Protein AF-A0A371FCQ7-F1 (afdb_monomer_lite)

Foldseek 3Di:
DDDDAFFFPVRCCVVQPPHDDDPVRVVVVLVVVVVVVVVVLDALLVCQVVLLLCCVVPNPVSVVCCVPRNVPPDLQPLVSLVVLLCLQCVDCDDPRGDRHGRDLSSLLVSLVSLLVYLNSLADPPSLLVSLCCQCPNPPHDLSSLLSSLSSLLSSLVRYDLVSCVVRVLVVLVSLVVSVVPDDLDDPDPSSLSSLLSSLSSLLSCCQSPLVSLPVPPVVQVVLVVCCVRDDPVSNVSSVSSNVSNVVSD

InterPro domains:
  IPR024372 Proteasome component Ecm29, N-terminal [PF13001] (4-249)

Sequence (249 aa):
GGFPPGLSVGQVNRVTGKQQLQNNEILLRKLGILNVIQAMELAPELVYPLYIAASVDWYDRGEELLKKKANGANLDDLNLINRLFLLFNVEQIDSESRVSPGSPALKAKLMSIFCRSIAAANNFPSTLQCISGCIYGSGTTSRLKQLGMEFTVWVFKHAKIDQLKLMGPVILSGIMKSLDNYPSSEADASAREVKTYAFQAIGLLAQRMPHLFREKIDMSPRLFHALKDESQPLRFVVQEATISLAEAY

Radius of gyration: 20.91 Å; chains: 1; bounding box: 55×38×57 Å

Secondary structure (DSSP, 8-state):
-PPPTT--HHHHHHHHTTS---HHHHHHHHHHHHHHHHHTT--HHHHHHHHHHHHHHSHHHHHHHHHHHSTT--TT-HHHHHHHHHHH------TTT-PPPPPHHHHHHHHHHHTT-HHHHT-TTHHHHHHHHHHH-TT--HHHHHHHHHHHHHHHHHS-HHHHHHHHHHHHHHHHHHHHTS-TT---HHHHHHHHHHHHHHHHHHHH-GGGTTT-TTHHHHHHHHHHHS-HHHHHHHHHHHHHHHHH-

Structure (mmCIF, N/CA/C/O backbone):
data_AF-A0A371FCQ7-F1
#
_entry.id   AF-A0A371FCQ7-F1
#
loop_
_atom_site.group_PDB
_atom_site.id
_atom_site.type_symbol
_atom_site.label_atom_id
_atom_site.label_alt_id
_atom_site.label_comp_id
_atom_site.label_asym_id
_atom_site.label_entity_id
_atom_site.label_seq_id
_atom_site.pdbx_PDB_ins_code
_atom_site.Cartn_x
_atom_site.Cartn_y
_atom_site.Cartn_z
_atom_site.occupancy
_atom_site.B_iso_or_equiv
_atom_site.auth_seq_id
_atom_site.auth_comp_id
_atom_site.auth_asym_id
_atom_site.auth_atom_id
_atom_site.pdbx_PDB_model_num
ATOM 1 N N . GLY A 1 1 ? -23.751 22.738 7.482 1.00 32.97 1 GLY A N 1
ATOM 2 C CA . GLY A 1 1 ? -22.998 21.913 8.443 1.00 32.97 1 GLY A CA 1
ATOM 3 C C . GLY A 1 1 ? -22.950 20.511 7.897 1.00 32.97 1 GLY A C 1
ATOM 4 O O . GLY A 1 1 ? -24.009 19.942 7.681 1.00 32.97 1 GLY A O 1
ATOM 5 N N . GLY A 1 2 ? -21.763 20.026 7.537 1.00 46.19 2 GLY A N 1
ATOM 6 C CA . GLY A 1 2 ? -21.599 18.715 6.907 1.00 46.19 2 GLY A CA 1
ATOM 7 C C . GLY A 1 2 ? -21.719 17.578 7.920 1.00 46.19 2 GLY A C 1
ATOM 8 O O . GLY A 1 2 ? -21.334 17.733 9.076 1.00 46.19 2 GLY A O 1
ATOM 9 N N . PHE A 1 3 ? -22.265 16.449 7.476 1.00 55.47 3 PHE A N 1
ATOM 10 C CA . PHE A 1 3 ? -22.340 15.218 8.259 1.00 55.47 3 PHE A CA 1
ATOM 11 C C . PHE A 1 3 ? -20.929 14.675 8.546 1.00 55.47 3 PHE A C 1
ATOM 13 O O . PHE A 1 3 ? -20.046 14.817 7.693 1.00 55.47 3 PHE A O 1
ATOM 20 N N . PRO A 1 4 ? -20.692 14.065 9.721 1.00 58.06 4 PRO A N 1
ATOM 21 C CA . PRO A 1 4 ? -19.386 13.511 10.055 1.00 58.06 4 PRO A CA 1
ATOM 22 C C . PRO A 1 4 ? -18.950 12.440 9.034 1.00 58.06 4 PRO A C 1
ATOM 24 O O . PRO A 1 4 ? -19.793 11.661 8.575 1.00 58.06 4 PRO A O 1
ATOM 27 N N . PRO A 1 5 ? -17.653 12.392 8.666 1.00 58.38 5 PRO A N 1
ATOM 28 C CA . PRO A 1 5 ? -17.097 11.344 7.813 1.00 58.38 5 PRO A CA 1
ATOM 29 C C . PRO A 1 5 ? -17.398 9.956 8.399 1.00 5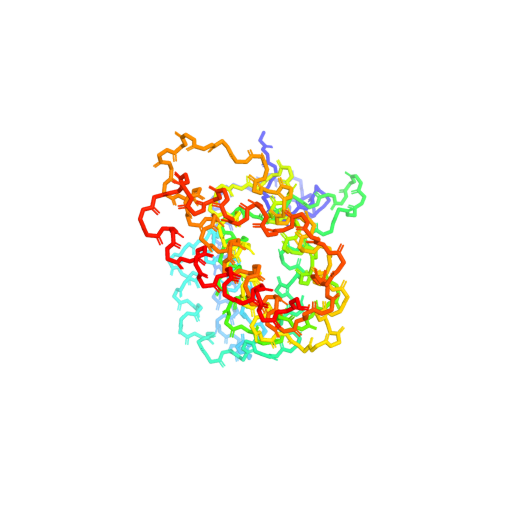8.38 5 PRO A C 1
ATOM 31 O O . PRO A 1 5 ? -17.248 9.761 9.603 1.00 58.38 5 PRO A O 1
ATOM 34 N N . GLY A 1 6 ? -17.813 8.990 7.577 1.00 57.88 6 GLY A N 1
ATOM 35 C CA . GLY A 1 6 ? -18.062 7.618 8.033 1.00 57.88 6 GLY A CA 1
ATOM 36 C C . GLY A 1 6 ? -19.468 7.331 8.577 1.00 57.88 6 GLY A C 1
ATOM 37 O O . GLY A 1 6 ? -19.704 6.212 9.029 1.00 57.88 6 GLY A O 1
ATOM 38 N N . LEU A 1 7 ? -20.426 8.266 8.475 1.00 59.34 7 LEU A N 1
ATOM 39 C CA . LEU A 1 7 ? -21.849 8.001 8.748 1.00 59.34 7 LEU A CA 1
ATOM 40 C C . LEU A 1 7 ? -22.757 8.463 7.598 1.00 59.34 7 LEU A C 1
ATOM 42 O O . LEU A 1 7 ? -22.524 9.501 6.982 1.00 59.34 7 LEU A O 1
ATOM 46 N N . SER A 1 8 ? -23.815 7.696 7.329 1.00 60.84 8 SER A N 1
ATOM 47 C CA . SER A 1 8 ? -24.905 8.089 6.425 1.00 60.84 8 SER A CA 1
ATOM 48 C C . SER A 1 8 ? -25.908 9.013 7.116 1.00 60.84 8 SER A C 1
ATOM 50 O O . SER A 1 8 ? -26.003 9.045 8.346 1.00 60.84 8 SER A O 1
ATOM 52 N N . VAL A 1 9 ? -26.717 9.726 6.330 1.00 62.03 9 VAL A N 1
ATOM 53 C CA . VAL A 1 9 ? -27.764 10.627 6.845 1.00 62.03 9 VAL A CA 1
ATOM 54 C C . VAL A 1 9 ? -28.754 9.871 7.740 1.00 62.03 9 VAL A C 1
ATOM 56 O O . VAL A 1 9 ? -29.086 10.340 8.830 1.00 62.03 9 VAL A O 1
ATOM 59 N N . GLY A 1 10 ? -29.154 8.658 7.344 1.00 62.09 10 GLY A N 1
ATOM 60 C CA . GLY A 1 10 ? -30.017 7.795 8.156 1.00 62.09 10 GLY A CA 1
ATOM 61 C C . GLY A 1 10 ? -29.381 7.368 9.485 1.00 62.09 10 GLY A C 1
ATOM 62 O O . GLY A 1 10 ? -30.053 7.352 10.518 1.00 62.09 10 GLY A O 1
ATOM 63 N N . GLN A 1 11 ? -28.076 7.078 9.499 1.00 65.31 11 GLN A N 1
ATOM 64 C CA . GLN A 1 11 ? -27.357 6.719 10.727 1.00 65.31 11 GLN A CA 1
ATOM 65 C C . GLN A 1 11 ? -27.202 7.908 11.673 1.00 65.31 11 GLN A C 1
ATOM 67 O O . GLN A 1 11 ? -27.401 7.748 12.877 1.00 65.31 11 GLN A O 1
ATOM 72 N N . VAL A 1 12 ? -26.897 9.096 11.146 1.00 67.25 12 VAL A N 1
ATOM 73 C CA . VAL A 1 12 ? -26.830 10.314 11.961 1.00 67.25 12 VAL A CA 1
ATOM 74 C C . VAL A 1 12 ? -28.192 10.582 12.592 1.00 67.25 12 VAL A C 1
ATOM 76 O O . VAL A 1 12 ? -28.263 10.695 13.812 1.00 67.25 12 VAL A O 1
ATOM 79 N N . ASN A 1 13 ? -29.273 10.545 11.806 1.00 68.00 13 ASN A N 1
ATOM 80 C CA . ASN A 1 13 ? -30.635 10.759 12.305 1.00 68.00 13 ASN A CA 1
ATOM 81 C C . ASN A 1 13 ? -31.047 9.735 13.375 1.00 68.00 13 ASN A C 1
ATOM 83 O O . ASN A 1 13 ? -31.726 10.086 14.340 1.00 68.00 13 ASN A O 1
ATOM 87 N N . ARG A 1 14 ? -30.600 8.479 13.251 1.00 67.12 14 ARG A N 1
ATOM 88 C CA . ARG A 1 14 ? -30.841 7.434 14.257 1.00 67.12 14 ARG A CA 1
ATOM 89 C C . ARG A 1 14 ? -30.089 7.686 15.570 1.00 67.12 14 ARG A C 1
ATOM 91 O O . ARG A 1 14 ? -30.589 7.309 16.625 1.00 67.12 14 ARG A O 1
ATOM 98 N N . VAL A 1 15 ? -28.909 8.305 15.517 1.00 69.31 15 VAL A N 1
ATOM 99 C CA . VAL A 1 15 ? -28.066 8.578 16.696 1.00 69.31 15 VAL A CA 1
ATOM 100 C C . VAL A 1 15 ? -28.414 9.913 17.365 1.00 69.31 15 VAL A C 1
ATOM 102 O O . VAL A 1 15 ? -28.390 9.996 18.593 1.00 69.31 15 VAL A O 1
ATOM 105 N N . THR A 1 16 ? -28.749 10.952 16.597 1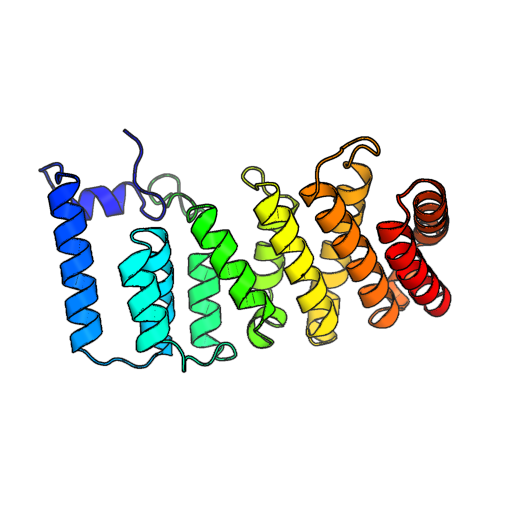.00 66.50 16 THR A N 1
ATOM 106 C CA . THR A 1 16 ? -29.129 12.270 17.137 1.00 66.50 16 THR A CA 1
ATOM 107 C C . THR A 1 16 ? -30.602 12.336 17.546 1.00 66.50 16 THR A C 1
ATOM 109 O O . THR A 1 16 ? -30.962 13.096 18.441 1.00 66.50 16 THR A O 1
ATOM 112 N N . GLY A 1 17 ? -31.483 11.533 16.941 1.00 69.81 17 GLY A N 1
ATOM 113 C CA . GLY A 1 17 ? -32.920 11.636 17.195 1.00 69.81 17 GLY A CA 1
ATOM 114 C C . GLY A 1 17 ? -33.448 13.035 16.842 1.00 69.81 17 GLY A C 1
ATOM 115 O O . GLY A 1 17 ? -33.073 13.599 15.817 1.00 69.81 17 GLY A O 1
ATOM 116 N N . LYS A 1 18 ? -34.315 13.609 17.691 1.00 64.75 18 LYS A N 1
ATOM 117 C CA . LYS A 1 18 ? -34.908 14.951 17.489 1.00 64.75 18 LYS A CA 1
ATOM 118 C C . LYS A 1 18 ? -34.039 16.115 17.997 1.00 64.75 18 LYS A C 1
ATOM 120 O O . LYS A 1 18 ? -34.349 17.261 17.687 1.00 64.75 18 LYS A O 1
ATOM 125 N N . GLN A 1 19 ? -32.994 15.850 18.784 1.00 64.81 19 GLN A N 1
ATOM 126 C CA . GLN A 1 19 ? -32.114 16.877 19.354 1.00 64.81 19 GLN A CA 1
ATOM 127 C C . GLN A 1 19 ? -30.738 16.824 18.690 1.00 64.81 19 GLN A C 1
ATOM 129 O O . GLN A 1 19 ? -30.092 15.782 18.645 1.00 64.81 19 GLN A O 1
ATOM 134 N N . GLN A 1 20 ? -30.260 17.964 18.194 1.00 65.62 20 GLN A N 1
ATOM 135 C CA . GLN A 1 20 ? -28.879 18.060 17.731 1.00 65.62 20 GLN A CA 1
ATOM 136 C C . GLN A 1 20 ? -27.943 17.946 18.937 1.00 65.62 20 GLN A C 1
ATOM 138 O O . GLN A 1 20 ? -27.972 18.787 19.833 1.00 65.62 20 GLN A O 1
ATOM 143 N N . LEU A 1 21 ? -27.134 16.887 18.966 1.00 66.50 21 LEU A N 1
ATOM 144 C CA . LEU A 1 21 ? -26.127 16.686 20.005 1.00 66.50 21 LEU A CA 1
ATOM 145 C C . LEU A 1 21 ? -25.037 17.751 19.871 1.00 66.50 21 LEU A C 1
ATOM 147 O O . LEU A 1 21 ? -24.520 17.980 18.774 1.00 66.50 21 LEU A O 1
ATOM 151 N N . GLN A 1 22 ? -24.666 18.382 20.984 1.00 73.12 22 GLN A N 1
ATOM 152 C CA . GLN A 1 22 ? -23.560 19.338 20.985 1.00 73.12 22 GLN A CA 1
ATOM 153 C C . GLN A 1 22 ? -22.220 18.604 20.818 1.00 73.12 22 GLN A C 1
ATOM 155 O O . GLN A 1 22 ? -22.041 17.490 21.313 1.00 73.12 22 GLN A O 1
ATOM 160 N N . ASN A 1 23 ? -21.241 19.244 20.167 1.00 71.75 23 ASN A N 1
ATOM 161 C CA . ASN A 1 23 ? -19.935 18.633 19.874 1.00 71.75 23 ASN A CA 1
ATOM 162 C C . ASN A 1 23 ? -19.238 18.056 21.125 1.00 71.75 23 ASN A C 1
ATOM 164 O O . ASN A 1 23 ? -18.659 16.971 21.060 1.00 71.75 23 ASN A O 1
ATOM 168 N N . ASN A 1 24 ? -19.345 18.733 22.273 1.00 75.31 24 ASN A N 1
ATOM 169 C CA . ASN A 1 24 ? -18.754 18.275 23.535 1.00 75.31 24 ASN A CA 1
ATOM 170 C C . ASN A 1 24 ? -19.430 17.009 24.084 1.00 75.31 24 ASN A C 1
ATOM 172 O O . ASN A 1 24 ? -18.754 16.116 24.589 1.00 75.31 24 ASN A O 1
ATOM 176 N N . GLU A 1 25 ? -20.751 16.889 23.948 1.00 77.94 25 GLU A N 1
ATOM 177 C CA . GLU A 1 25 ? -21.490 15.704 24.396 1.00 77.94 25 GLU A CA 1
ATOM 178 C C . GLU A 1 25 ? -21.146 14.479 23.547 1.00 77.94 25 GLU A C 1
ATOM 180 O O . GLU A 1 25 ? -20.975 13.379 24.075 1.00 77.94 25 GLU A O 1
ATOM 185 N N . ILE A 1 26 ? -20.997 14.665 22.231 1.00 77.50 26 ILE A N 1
ATOM 186 C CA . ILE A 1 26 ? -20.562 13.602 21.316 1.00 77.50 26 ILE A CA 1
ATOM 187 C C . ILE A 1 26 ? -19.166 13.114 21.708 1.00 77.50 26 ILE A C 1
ATOM 189 O O . ILE A 1 26 ? -18.927 11.906 21.759 1.00 77.50 26 ILE A O 1
ATOM 193 N N . LEU A 1 27 ? -18.255 14.039 22.018 1.00 76.31 27 LEU A N 1
ATOM 194 C CA . LEU A 1 27 ? -16.886 13.712 22.405 1.00 76.31 27 LEU A CA 1
ATOM 195 C C . LEU A 1 27 ? -16.844 12.912 23.715 1.00 76.31 27 LEU A C 1
ATOM 197 O O . LEU A 1 27 ? -16.208 11.858 23.765 1.00 76.31 27 LEU A O 1
ATOM 201 N N . LEU A 1 28 ? -17.586 13.345 24.739 1.00 81.31 28 LEU A N 1
ATOM 202 C CA . LEU A 1 28 ? -17.689 12.621 26.011 1.00 81.31 28 LEU A CA 1
ATOM 203 C C . LEU A 1 28 ? -18.292 11.221 25.834 1.00 81.31 28 LEU A C 1
ATOM 205 O O . LEU A 1 28 ? -17.806 10.260 26.431 1.00 81.31 28 LEU A O 1
ATOM 209 N N . ARG A 1 29 ? -19.306 11.072 24.971 1.00 83.25 29 ARG A N 1
ATOM 210 C CA . ARG A 1 29 ? -19.902 9.761 24.663 1.00 83.25 29 ARG A CA 1
ATOM 211 C C . ARG A 1 29 ? -18.923 8.836 23.940 1.00 83.25 29 ARG A C 1
ATOM 213 O O . ARG A 1 29 ? -18.813 7.672 24.320 1.00 83.25 29 ARG A O 1
ATOM 220 N N . LYS A 1 30 ? -18.182 9.336 22.943 1.00 82.75 30 LYS A N 1
ATOM 221 C CA . LYS A 1 30 ? -17.131 8.562 22.253 1.00 82.75 30 LYS A CA 1
ATOM 222 C C . LYS A 1 30 ?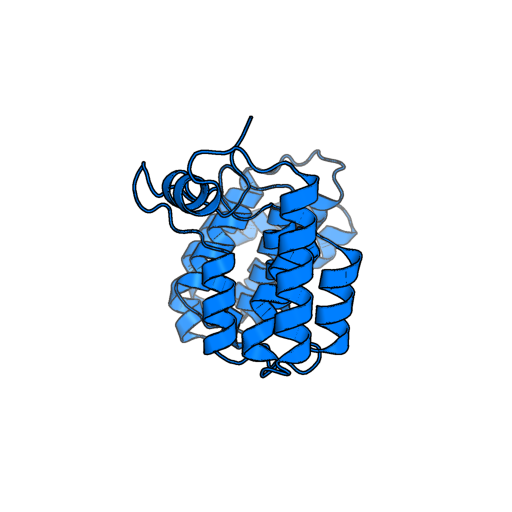 -16.052 8.091 23.236 1.00 82.75 30 LYS A C 1
ATOM 224 O O . LYS A 1 30 ? -15.658 6.927 23.192 1.00 82.75 30 LYS A O 1
ATOM 229 N N . LEU A 1 31 ? -15.631 8.958 24.159 1.00 83.69 31 LEU A N 1
ATOM 230 C CA . LEU A 1 31 ? -14.672 8.604 25.208 1.00 83.69 31 LEU A CA 1
ATOM 231 C C . LEU A 1 31 ? -15.228 7.534 26.159 1.00 83.69 31 LEU A C 1
ATOM 233 O O . LEU A 1 31 ? -14.528 6.577 26.485 1.00 83.69 31 LEU A O 1
ATOM 237 N N . GLY A 1 32 ? -16.495 7.667 26.562 1.00 85.19 32 GLY A N 1
ATOM 238 C CA . GLY A 1 32 ? -17.187 6.665 27.371 1.00 85.19 32 GLY A CA 1
ATOM 239 C C . GLY A 1 32 ? -17.193 5.290 26.702 1.00 85.19 32 GLY A C 1
ATOM 240 O O . GLY A 1 32 ? -16.840 4.304 27.344 1.00 85.19 32 GLY A O 1
ATOM 241 N N . ILE A 1 33 ? -17.493 5.229 25.399 1.00 87.38 33 ILE A N 1
ATOM 242 C CA . ILE A 1 33 ? -17.452 3.979 24.622 1.00 87.38 33 ILE A CA 1
ATOM 243 C C . ILE A 1 33 ? -16.041 3.376 24.625 1.00 87.38 33 ILE A C 1
ATOM 245 O O . ILE A 1 33 ? -15.893 2.180 24.873 1.00 87.38 33 ILE A O 1
ATOM 249 N N . LEU A 1 34 ? -14.997 4.185 24.409 1.00 87.31 34 LEU A N 1
ATOM 250 C CA . LEU A 1 34 ? -13.612 3.699 24.434 1.00 87.31 34 LEU A CA 1
ATOM 251 C C . LEU A 1 34 ? -13.210 3.135 25.798 1.00 87.31 34 LEU A C 1
ATOM 253 O O . LEU A 1 34 ? -12.556 2.095 25.850 1.00 87.31 34 LEU A O 1
ATOM 257 N N . ASN A 1 35 ? -13.624 3.782 26.888 1.00 87.88 35 ASN A N 1
ATOM 258 C CA . ASN A 1 35 ? -13.347 3.309 28.243 1.00 87.88 35 ASN A CA 1
ATOM 259 C C . ASN A 1 35 ? -14.085 1.998 28.553 1.00 87.88 35 ASN A C 1
ATOM 261 O O . ASN A 1 35 ? -13.504 1.111 29.174 1.00 87.88 35 ASN A O 1
ATOM 265 N N . VAL A 1 36 ? -15.328 1.841 28.082 1.00 90.38 36 VAL A N 1
ATOM 266 C CA . VAL A 1 36 ? -16.067 0.575 28.209 1.00 90.38 36 VAL A CA 1
ATOM 267 C C . VAL A 1 36 ? -15.360 -0.532 27.431 1.00 90.38 36 VAL A C 1
ATOM 269 O O . VAL A 1 36 ? -15.065 -1.573 28.007 1.00 90.38 36 VAL A O 1
ATOM 272 N N . ILE A 1 37 ? -15.006 -0.302 26.161 1.00 89.25 37 ILE A N 1
ATOM 273 C CA . ILE A 1 37 ? -14.279 -1.294 25.348 1.00 89.25 37 ILE A CA 1
ATOM 274 C C . ILE A 1 37 ? -12.944 -1.662 26.004 1.00 89.25 37 ILE A C 1
ATOM 276 O O . ILE A 1 37 ? -12.580 -2.834 26.045 1.00 89.25 37 ILE A O 1
ATOM 280 N N . GLN A 1 38 ? -12.224 -0.673 26.542 1.00 87.62 38 GLN A N 1
ATOM 281 C CA . GLN A 1 38 ? -10.983 -0.903 27.277 1.00 87.62 38 GLN A CA 1
ATOM 282 C C . GLN A 1 38 ? -11.203 -1.807 28.501 1.00 87.62 38 GLN A C 1
ATOM 284 O O . GLN A 1 38 ? -10.377 -2.683 28.747 1.00 87.62 38 GLN A O 1
ATOM 289 N N . ALA A 1 39 ? -12.290 -1.605 29.249 1.00 90.00 39 ALA A N 1
ATOM 290 C CA . ALA A 1 39 ? -12.626 -2.401 30.430 1.00 90.00 39 ALA A CA 1
ATOM 291 C C . ALA A 1 39 ? -13.111 -3.822 30.093 1.00 90.00 39 ALA A C 1
ATOM 293 O O . ALA A 1 39 ? -13.002 -4.709 30.932 1.00 90.00 39 ALA A O 1
ATOM 294 N N . MET A 1 40 ? -13.626 -4.053 28.880 1.00 89.56 40 MET A N 1
ATOM 295 C CA . MET A 1 40 ? -14.073 -5.380 28.432 1.00 89.56 40 MET A CA 1
ATOM 296 C C . MET A 1 40 ? -12.921 -6.342 28.101 1.00 89.56 40 MET A C 1
ATOM 298 O O . MET A 1 40 ? -13.184 -7.523 27.905 1.00 89.56 40 MET A O 1
ATOM 302 N N . GLU A 1 41 ? -11.679 -5.851 27.999 1.00 85.88 41 GLU A N 1
ATOM 303 C CA . GLU A 1 41 ? -10.468 -6.652 27.730 1.00 85.88 41 GLU A CA 1
ATOM 304 C C . GLU A 1 41 ? -10.617 -7.656 26.573 1.00 85.88 41 GLU A C 1
ATOM 306 O O . GLU A 1 41 ? -10.177 -8.802 26.631 1.00 85.88 41 GLU A O 1
ATOM 311 N N . LEU A 1 42 ? -11.260 -7.204 25.496 1.00 88.62 42 LEU A N 1
ATOM 312 C CA . LEU A 1 42 ? -11.493 -8.007 24.301 1.00 88.62 42 LEU A CA 1
ATOM 313 C C . LEU A 1 42 ? -10.185 -8.326 23.561 1.00 88.62 42 LEU A C 1
ATOM 315 O O . LEU A 1 42 ? -9.180 -7.626 23.697 1.00 88.62 42 LEU A O 1
ATOM 319 N N . ALA A 1 43 ? -10.240 -9.355 22.711 1.00 89.44 43 ALA A N 1
ATOM 320 C CA . ALA A 1 43 ? -9.120 -9.753 21.865 1.00 89.44 43 ALA A CA 1
ATOM 321 C C . ALA A 1 43 ? -8.604 -8.577 21.004 1.00 89.44 43 ALA A C 1
ATOM 323 O O . ALA A 1 43 ? -9.429 -7.838 20.441 1.00 89.44 43 ALA A O 1
ATOM 324 N N . PRO A 1 44 ? -7.272 -8.418 20.853 1.00 89.25 44 PRO A N 1
ATOM 325 C CA . PRO A 1 44 ? -6.658 -7.333 20.089 1.00 89.25 44 PRO A CA 1
ATOM 326 C C . PRO A 1 44 ? -7.249 -7.157 18.687 1.00 89.25 44 PRO A C 1
ATOM 328 O O . PRO A 1 44 ? -7.541 -6.0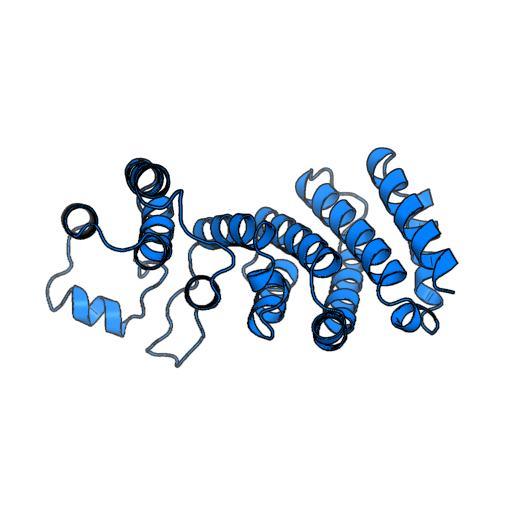33 18.288 1.00 89.25 44 PRO A O 1
ATOM 331 N N . GLU A 1 45 ? -7.511 -8.250 17.969 1.00 89.38 45 GLU A N 1
ATOM 332 C CA . GLU A 1 45 ? -8.039 -8.264 16.598 1.00 89.38 45 GLU A CA 1
ATOM 333 C C . GLU A 1 45 ? -9.455 -7.673 16.502 1.00 89.38 45 GLU A C 1
ATOM 335 O O . GLU A 1 45 ? -9.827 -7.078 15.491 1.00 89.38 45 GLU A O 1
ATOM 340 N N . LEU A 1 46 ? -10.264 -7.798 17.558 1.00 88.25 46 LEU A N 1
ATOM 341 C CA . LEU A 1 46 ? -11.626 -7.260 17.573 1.00 88.25 46 LEU A CA 1
ATOM 342 C C . LEU A 1 46 ? -11.641 -5.752 17.819 1.00 88.25 46 LEU A C 1
ATOM 344 O O . LEU A 1 46 ? -12.459 -5.040 17.233 1.00 88.25 46 LEU A O 1
ATOM 348 N N . VAL A 1 47 ? -10.743 -5.268 18.678 1.00 90.94 47 VAL A N 1
ATOM 349 C CA . VAL A 1 47 ? -10.671 -3.852 19.069 1.00 90.94 47 VAL A CA 1
ATOM 350 C C . VAL A 1 47 ? -9.806 -3.017 18.130 1.00 90.94 47 VAL A C 1
ATOM 352 O O . VAL A 1 47 ? -9.974 -1.799 18.069 1.00 90.94 47 VAL A O 1
ATOM 355 N N . TYR A 1 48 ? -8.923 -3.651 17.355 1.00 90.75 48 TYR A N 1
ATOM 356 C CA . TYR A 1 48 ? -7.980 -2.977 16.462 1.00 90.75 48 TYR A CA 1
ATOM 357 C C . TYR A 1 48 ? -8.652 -1.988 15.487 1.00 90.75 48 TYR A C 1
ATOM 359 O O . TYR A 1 48 ? -8.242 -0.824 15.465 1.00 90.75 48 TYR A O 1
ATOM 367 N N . PRO A 1 49 ? -9.729 -2.345 14.749 1.00 89.81 49 PRO A N 1
ATOM 368 C CA . PRO A 1 49 ? -10.387 -1.396 13.845 1.00 89.81 49 PRO A CA 1
ATOM 369 C C . PRO A 1 49 ? -11.001 -0.196 14.582 1.00 89.81 49 PRO A C 1
ATOM 371 O O . PRO A 1 49 ? -10.972 0.927 14.074 1.00 89.81 49 PRO A O 1
ATOM 374 N N . LEU A 1 50 ? -11.519 -0.418 15.797 1.00 88.75 50 LEU A N 1
ATOM 375 C CA . LEU A 1 50 ? -12.130 0.624 16.626 1.00 88.75 50 LEU A CA 1
ATOM 376 C C . LEU A 1 50 ? -11.077 1.618 17.118 1.00 88.75 50 LEU A C 1
ATOM 378 O O . LEU A 1 50 ? -11.291 2.827 17.037 1.00 88.75 50 LEU A O 1
ATOM 382 N N . TYR A 1 51 ? -9.924 1.130 17.577 1.00 89.56 51 TYR A N 1
ATOM 383 C CA . TYR A 1 51 ? -8.833 1.995 18.023 1.00 89.56 51 TYR A CA 1
ATOM 384 C C . TYR A 1 51 ? -8.163 2.747 16.874 1.00 89.56 51 TYR A C 1
ATOM 386 O O . TYR A 1 51 ? -7.777 3.901 17.057 1.00 89.56 51 TYR A O 1
ATOM 394 N N . ILE A 1 52 ? -8.095 2.171 15.670 1.00 89.00 52 ILE A N 1
ATOM 395 C CA . ILE A 1 52 ? -7.647 2.914 14.484 1.00 89.00 52 ILE A CA 1
ATOM 396 C C . ILE A 1 52 ? -8.592 4.072 14.186 1.00 89.00 52 ILE A C 1
ATOM 398 O O . ILE A 1 52 ? -8.127 5.205 14.063 1.00 89.00 52 ILE A O 1
ATOM 402 N N . ALA A 1 53 ? -9.898 3.815 14.100 1.00 86.31 53 ALA A N 1
ATOM 403 C CA . ALA A 1 53 ? -10.876 4.873 13.859 1.00 86.31 53 ALA A CA 1
ATOM 404 C C . ALA A 1 53 ? -10.788 5.958 14.949 1.00 86.31 53 ALA A C 1
ATOM 406 O O . ALA A 1 53 ? -10.690 7.148 14.647 1.00 86.31 53 ALA A O 1
ATOM 407 N N . ALA A 1 54 ? -10.694 5.538 16.214 1.00 85.75 54 ALA A N 1
ATOM 408 C CA . ALA A 1 54 ? -10.532 6.438 17.348 1.00 85.75 54 ALA A CA 1
ATOM 409 C C . ALA A 1 54 ? -9.236 7.253 17.294 1.00 85.75 54 ALA A C 1
ATOM 411 O O . ALA A 1 54 ? -9.247 8.407 17.688 1.00 85.75 54 ALA A O 1
ATOM 412 N N . SER A 1 55 ? -8.131 6.704 16.790 1.00 85.56 55 SER A N 1
ATOM 413 C CA . SER A 1 55 ? -6.852 7.425 16.687 1.00 85.56 55 SER A CA 1
ATOM 414 C C . SER A 1 55 ? -6.840 8.522 15.621 1.00 85.56 55 SER A C 1
ATOM 416 O O . SER A 1 55 ? -5.931 9.343 15.585 1.00 85.56 55 SER A O 1
ATOM 418 N N . VAL A 1 56 ? -7.824 8.525 14.726 1.00 83.00 56 VAL A N 1
ATOM 419 C CA . VAL A 1 56 ? -7.966 9.559 13.698 1.00 83.00 56 VAL A CA 1
ATOM 420 C C . VAL A 1 56 ? -8.986 10.607 14.132 1.00 83.00 56 VAL A C 1
ATOM 422 O O . VAL A 1 56 ? -8.799 11.787 13.854 1.00 83.00 56 VAL A O 1
ATOM 425 N N . ASP A 1 57 ? -10.023 10.187 14.858 1.00 76.31 57 ASP A N 1
ATOM 426 C CA . ASP A 1 57 ? -11.007 11.082 15.474 1.00 76.31 57 ASP A CA 1
ATOM 427 C C . ASP A 1 57 ? -10.461 11.797 16.725 1.00 76.31 57 ASP A C 1
ATOM 429 O O . ASP A 1 57 ? -10.773 12.961 16.971 1.00 76.31 57 ASP A O 1
ATOM 433 N N . TRP A 1 58 ? -9.673 11.093 17.541 1.00 72.94 58 TRP A N 1
ATOM 434 C CA . TRP A 1 58 ? -9.134 11.558 18.817 1.00 72.94 58 TRP A CA 1
ATOM 435 C C . TRP A 1 58 ? -7.744 10.960 19.071 1.00 72.94 58 TRP A C 1
ATOM 437 O O . TRP A 1 58 ? -7.569 9.944 19.752 1.00 72.94 58 TRP A O 1
ATOM 447 N N . TYR A 1 59 ? -6.760 11.618 18.458 1.00 69.56 59 TYR A N 1
ATOM 448 C CA . TYR A 1 59 ? -5.390 11.143 18.289 1.00 69.56 59 TYR A CA 1
ATOM 449 C C . TYR A 1 59 ? -4.770 10.544 19.554 1.00 69.56 59 TYR A C 1
ATOM 451 O O . TYR A 1 59 ? -4.415 9.368 19.542 1.00 69.56 59 TYR A O 1
ATOM 459 N N . ASP A 1 60 ? -4.712 11.294 20.655 1.00 79.94 60 ASP A N 1
ATOM 460 C CA . ASP A 1 60 ? -3.906 10.903 21.817 1.00 79.94 60 ASP A CA 1
ATOM 461 C C . ASP A 1 60 ? -4.373 9.596 22.468 1.00 79.94 60 ASP A C 1
ATOM 463 O O . ASP A 1 60 ? -3.583 8.671 22.662 1.00 79.94 60 ASP A O 1
ATOM 467 N N . ARG A 1 61 ? -5.670 9.467 22.764 1.00 82.50 61 ARG A N 1
ATOM 468 C CA . ARG A 1 61 ? -6.191 8.271 23.446 1.00 82.50 61 ARG A CA 1
ATOM 469 C C . ARG A 1 61 ? -6.383 7.095 22.515 1.00 82.50 61 ARG A C 1
ATOM 471 O O . ARG A 1 61 ? -6.177 5.960 22.937 1.00 82.50 61 ARG A O 1
ATOM 478 N N . GLY A 1 62 ? -6.797 7.340 21.272 1.00 83.62 62 GLY A N 1
ATOM 479 C CA . GLY A 1 62 ? -6.904 6.270 20.287 1.00 83.62 62 GLY A CA 1
ATOM 480 C C . GLY A 1 62 ? -5.538 5.639 20.025 1.00 83.62 62 GLY A C 1
ATOM 481 O O . GLY A 1 62 ? -5.417 4.416 20.024 1.00 83.62 62 GLY A O 1
ATOM 482 N N . GLU A 1 63 ? -4.495 6.462 19.894 1.00 85.69 63 GLU A N 1
ATOM 483 C CA . GLU A 1 63 ? -3.114 6.002 19.733 1.00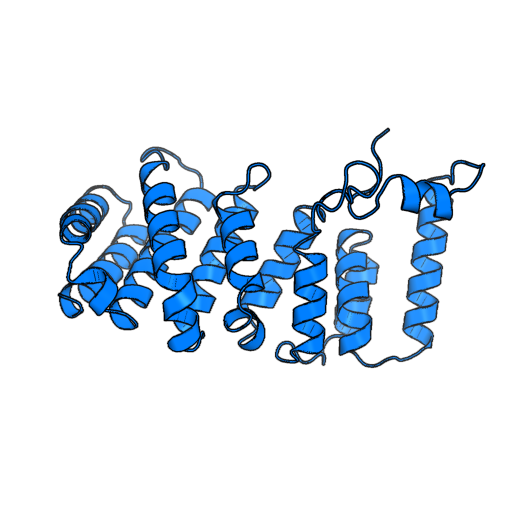 85.69 63 GLU A CA 1
ATOM 484 C C . GLU A 1 63 ? -2.580 5.308 20.995 1.00 85.69 63 GLU A C 1
ATOM 486 O O . GLU A 1 63 ? -1.923 4.268 20.895 1.00 85.69 63 GLU A O 1
ATOM 491 N N . GLU A 1 64 ? -2.890 5.836 22.184 1.00 88.12 64 GLU A N 1
ATOM 492 C CA . GLU A 1 64 ? -2.547 5.202 23.460 1.00 88.12 64 GLU A CA 1
ATOM 493 C C . GLU A 1 64 ? -3.143 3.788 23.560 1.00 88.12 64 GLU A C 1
ATOM 495 O O . GLU A 1 64 ? -2.427 2.833 23.872 1.00 88.12 64 GLU A O 1
ATOM 500 N N . LEU A 1 65 ? -4.438 3.633 23.271 1.00 87.12 65 LEU A N 1
ATOM 501 C CA . LEU A 1 65 ? -5.128 2.343 23.339 1.00 87.12 65 LEU A CA 1
ATOM 502 C C . LEU A 1 65 ? -4.644 1.375 22.259 1.00 87.12 65 LEU A C 1
ATOM 504 O O . LEU A 1 65 ? -4.440 0.195 22.550 1.00 87.12 65 LEU A O 1
ATOM 508 N N . LEU A 1 66 ? -4.377 1.871 21.048 1.00 87.19 66 LEU A N 1
ATOM 509 C CA . LEU A 1 66 ? -3.811 1.064 19.970 1.00 87.19 66 LEU A CA 1
ATOM 510 C C . LEU A 1 66 ? -2.454 0.469 20.384 1.00 87.19 66 LEU A C 1
ATOM 512 O O . LEU A 1 66 ? -2.240 -0.733 20.240 1.00 87.19 66 LEU A O 1
ATOM 516 N N . LYS A 1 67 ? -1.573 1.280 20.985 1.00 87.50 67 LYS A N 1
ATOM 517 C CA . LYS A 1 67 ? -0.248 0.842 21.458 1.00 87.50 67 LYS A CA 1
ATOM 518 C C . LYS A 1 67 ? -0.302 -0.043 22.700 1.00 87.50 67 LYS A C 1
ATOM 520 O O . LYS A 1 67 ? 0.505 -0.957 22.826 1.00 87.50 67 LYS A O 1
ATOM 525 N N . LYS A 1 68 ? -1.214 0.216 23.637 1.00 87.75 68 LYS A N 1
ATOM 526 C CA . LYS A 1 68 ? -1.264 -0.532 24.906 1.00 87.75 68 LYS A CA 1
ATOM 527 C C . LYS A 1 68 ? -2.036 -1.843 24.807 1.00 87.75 68 LYS A C 1
ATOM 529 O O . LYS A 1 68 ? -1.645 -2.816 25.441 1.00 87.75 68 LYS A O 1
ATOM 534 N N . LYS A 1 69 ? -3.144 -1.862 24.064 1.00 85.19 69 LYS A N 1
ATOM 535 C CA . LYS A 1 69 ? -4.095 -2.988 24.049 1.00 85.19 69 LYS A CA 1
ATOM 536 C C . LYS A 1 69 ? -4.138 -3.731 22.713 1.00 85.19 69 LYS A C 1
ATOM 538 O O . LYS A 1 69 ? -4.523 -4.892 22.697 1.00 85.19 69 LYS A O 1
ATOM 543 N N . ALA A 1 70 ? -3.709 -3.106 21.616 1.00 82.94 70 ALA A N 1
ATOM 544 C CA . ALA A 1 70 ? -3.794 -3.686 20.273 1.00 82.94 70 ALA A CA 1
ATOM 545 C C . ALA A 1 70 ? -2.430 -3.993 19.623 1.00 82.94 70 ALA A C 1
ATOM 547 O O . ALA A 1 70 ? -2.388 -4.437 18.480 1.00 82.94 70 ALA A O 1
ATOM 548 N N . ASN A 1 71 ? -1.314 -3.788 20.332 1.00 83.62 71 ASN A N 1
ATOM 549 C CA . ASN A 1 71 ? 0.035 -3.997 19.785 1.00 83.62 71 ASN A CA 1
ATOM 550 C C . ASN A 1 71 ? 0.328 -5.459 19.408 1.00 83.62 71 ASN A C 1
ATOM 552 O O . ASN A 1 71 ? 1.144 -5.713 18.532 1.00 83.62 71 ASN A O 1
ATOM 556 N N . GLY A 1 72 ? -0.344 -6.417 20.052 1.00 81.81 72 GLY A N 1
ATOM 557 C CA . GLY A 1 72 ? -0.220 -7.843 19.740 1.00 81.81 72 GLY A CA 1
ATOM 558 C C . GLY A 1 72 ? -1.142 -8.340 18.624 1.00 81.81 72 GLY A C 1
ATOM 559 O O . GLY A 1 72 ? -1.163 -9.541 18.387 1.00 81.81 72 GLY A O 1
ATOM 560 N N . ALA A 1 73 ? -1.926 -7.464 17.980 1.00 87.69 73 ALA A N 1
ATOM 561 C CA . ALA A 1 73 ? -2.891 -7.887 16.968 1.00 87.69 73 ALA A CA 1
ATOM 562 C C . ALA A 1 73 ? -2.190 -8.508 15.753 1.00 87.69 73 ALA A C 1
ATOM 564 O O . ALA A 1 73 ? -1.279 -7.909 15.171 1.00 87.69 73 ALA A O 1
ATOM 565 N N . ASN A 1 74 ? -2.650 -9.688 15.342 1.00 90.50 74 ASN A N 1
ATOM 566 C CA . ASN A 1 74 ? -2.115 -10.354 14.163 1.00 90.50 74 ASN A CA 1
ATOM 567 C C . ASN A 1 74 ? -2.587 -9.663 12.871 1.00 90.50 74 ASN A C 1
ATOM 569 O O . ASN A 1 74 ? -3.710 -9.869 12.414 1.00 90.50 74 ASN A O 1
ATOM 573 N N . LEU A 1 75 ? -1.703 -8.884 12.242 1.00 88.75 75 LEU A N 1
ATOM 574 C CA . LEU A 1 75 ? -1.984 -8.189 10.979 1.00 88.75 75 LEU A CA 1
ATOM 575 C C . LEU A 1 75 ? -2.076 -9.122 9.762 1.00 88.75 75 LEU A C 1
ATOM 577 O O . LEU A 1 75 ? -2.376 -8.652 8.669 1.00 88.75 75 LEU A O 1
ATOM 581 N N . ASP A 1 76 ? -1.850 -10.422 9.925 1.00 90.88 76 ASP A N 1
ATOM 582 C CA . ASP A 1 76 ? -2.093 -11.432 8.895 1.00 90.88 76 ASP A CA 1
ATOM 583 C C . ASP A 1 76 ? -3.358 -12.269 9.158 1.00 90.88 76 ASP A C 1
ATOM 585 O O . ASP A 1 76 ? -3.655 -13.192 8.396 1.00 90.88 76 ASP A O 1
ATOM 589 N N . ASP A 1 77 ? -4.151 -11.936 10.186 1.00 92.00 77 ASP A N 1
ATOM 590 C CA . ASP A 1 77 ? -5.493 -12.503 10.340 1.00 92.00 77 ASP A CA 1
ATOM 591 C C . ASP A 1 77 ? -6.435 -11.965 9.252 1.00 92.00 77 ASP A C 1
ATOM 593 O O . ASP A 1 77 ? -6.687 -10.761 9.129 1.00 92.00 77 ASP A O 1
ATOM 597 N N . LEU A 1 78 ? -7.003 -12.885 8.473 1.00 89.94 78 LEU A N 1
ATOM 598 C CA . LEU A 1 78 ? -7.904 -12.570 7.371 1.00 89.94 78 LEU A CA 1
ATOM 599 C C . LEU A 1 78 ? -9.171 -11.852 7.859 1.00 89.94 78 LEU A C 1
ATOM 601 O O . LEU A 1 78 ? -9.672 -10.958 7.175 1.00 89.94 78 LEU A O 1
ATOM 605 N N . ASN A 1 79 ? -9.681 -12.199 9.047 1.00 91.31 79 ASN A N 1
ATOM 606 C CA . ASN A 1 79 ? -10.881 -11.561 9.591 1.00 91.31 79 ASN A CA 1
ATOM 607 C C . ASN A 1 79 ? -10.624 -10.096 9.942 1.00 91.31 79 ASN A C 1
ATOM 609 O O . ASN A 1 79 ? -11.424 -9.226 9.579 1.00 91.31 79 ASN A O 1
ATOM 613 N N . LEU A 1 80 ? -9.504 -9.816 10.613 1.00 91.81 80 LEU A N 1
ATOM 614 C CA . LEU A 1 80 ? -9.071 -8.451 10.892 1.00 91.81 80 LEU A CA 1
ATOM 615 C C . LEU A 1 80 ? -8.875 -7.664 9.593 1.00 91.81 80 LEU A C 1
ATOM 617 O O . LEU A 1 80 ? -9.434 -6.577 9.438 1.00 91.81 80 LEU A O 1
ATOM 621 N N . ILE A 1 81 ? -8.138 -8.223 8.636 1.00 92.62 81 ILE A N 1
ATOM 622 C CA . ILE A 1 81 ? -7.825 -7.545 7.376 1.00 92.62 81 ILE A CA 1
ATOM 623 C C . ILE A 1 81 ? -9.082 -7.238 6.564 1.00 92.62 81 ILE A C 1
ATOM 625 O O . ILE A 1 81 ? -9.218 -6.122 6.061 1.00 92.62 81 ILE A O 1
ATOM 629 N N . ASN A 1 82 ? -10.050 -8.151 6.513 1.00 90.25 82 ASN A N 1
ATOM 630 C CA . ASN A 1 82 ? -11.338 -7.891 5.873 1.00 90.25 82 ASN A CA 1
ATOM 631 C C . ASN A 1 82 ? -12.090 -6.730 6.536 1.00 90.25 82 ASN A C 1
ATOM 633 O O . ASN A 1 82 ? -12.610 -5.862 5.836 1.00 90.25 82 ASN A O 1
ATOM 637 N N . ARG A 1 83 ? -12.090 -6.642 7.873 1.00 89.75 83 ARG A N 1
ATOM 638 C CA . ARG A 1 83 ? -12.690 -5.499 8.587 1.00 89.75 83 ARG A CA 1
ATOM 639 C C . ARG A 1 83 ? -11.967 -4.185 8.289 1.00 89.75 83 ARG A C 1
ATOM 641 O O . ARG A 1 83 ? -12.619 -3.153 8.146 1.00 89.75 83 ARG A O 1
ATOM 648 N N . LEU A 1 84 ? -10.640 -4.210 8.170 1.00 90.31 84 LEU A N 1
ATOM 649 C CA . LEU A 1 84 ? -9.851 -3.029 7.808 1.00 90.31 84 LEU A CA 1
ATOM 650 C C . LEU A 1 84 ? -10.098 -2.593 6.359 1.00 90.31 84 LEU A C 1
ATOM 652 O O . LEU A 1 84 ? -10.183 -1.394 6.094 1.00 90.31 84 LEU A O 1
ATOM 656 N N . PHE A 1 85 ? -10.276 -3.536 5.431 1.00 89.25 85 PHE A N 1
ATOM 657 C CA . PHE A 1 85 ? -10.680 -3.214 4.063 1.00 89.25 85 PHE A CA 1
ATOM 658 C C . PHE A 1 85 ? -12.090 -2.634 3.992 1.00 89.25 85 PHE A C 1
ATOM 660 O O . PHE A 1 85 ? -12.282 -1.680 3.248 1.00 89.25 85 PHE A O 1
ATOM 667 N N . LEU A 1 86 ? -13.044 -3.124 4.788 1.00 87.06 86 LEU A N 1
ATOM 668 C CA . LEU A 1 86 ? -14.377 -2.512 4.892 1.00 87.06 86 LEU A CA 1
ATOM 669 C C . LEU A 1 86 ? -14.305 -1.074 5.426 1.00 87.06 86 LEU A C 1
ATOM 671 O O . LEU A 1 86 ? -15.019 -0.195 4.954 1.00 87.06 86 LEU A O 1
ATOM 675 N N . LEU A 1 87 ? -13.411 -0.812 6.383 1.00 84.75 87 LEU A N 1
ATOM 676 C CA . LEU A 1 87 ? -13.186 0.540 6.897 1.00 84.75 87 LEU A CA 1
ATOM 677 C C . LEU A 1 87 ? -12.562 1.468 5.837 1.00 84.75 87 LEU A C 1
ATOM 679 O O . LEU A 1 87 ? -12.805 2.676 5.844 1.00 84.75 87 LEU A O 1
ATOM 683 N N . PHE A 1 88 ? -11.763 0.910 4.924 1.00 82.75 88 PHE A N 1
ATOM 684 C CA . PHE A 1 88 ? -11.138 1.644 3.826 1.00 82.75 88 PHE A CA 1
ATOM 685 C C . PHE A 1 88 ? -12.111 1.909 2.662 1.00 82.75 88 PHE A C 1
ATOM 687 O O . PHE A 1 88 ? -12.236 3.045 2.185 1.00 82.75 88 PHE A O 1
ATOM 694 N N . ASN A 1 89 ? -12.794 0.854 2.216 1.00 73.12 89 ASN A N 1
ATOM 695 C CA . ASN A 1 89 ? -13.769 0.832 1.134 1.00 73.12 89 ASN A CA 1
ATOM 696 C C . ASN A 1 89 ? -15.163 1.021 1.727 1.00 73.12 89 ASN A C 1
ATOM 698 O O . ASN A 1 89 ? -15.918 0.073 1.916 1.00 73.12 89 ASN A O 1
ATOM 702 N N . VAL A 1 90 ? -15.516 2.269 2.011 1.00 60.78 90 VAL A N 1
ATOM 703 C CA . VAL A 1 90 ? -16.915 2.600 2.258 1.00 60.78 90 VAL A CA 1
ATOM 704 C C . VAL A 1 90 ? -17.648 2.468 0.920 1.00 60.78 90 VAL A C 1
ATOM 706 O O . VAL A 1 90 ? -17.543 3.352 0.066 1.00 60.78 90 VAL A O 1
ATOM 709 N N . GLU A 1 91 ? -18.308 1.330 0.699 1.00 46.94 91 GLU A N 1
ATOM 710 C CA . GLU A 1 91 ? -19.103 1.084 -0.503 1.00 46.94 91 GLU A CA 1
ATOM 711 C C . GLU A 1 91 ? -20.153 2.190 -0.663 1.00 46.94 91 GLU A C 1
ATOM 713 O O . GLU A 1 91 ? -20.877 2.537 0.274 1.00 46.94 91 GLU A O 1
ATOM 718 N N . GLN A 1 92 ? -20.229 2.766 -1.864 1.00 43.25 92 GLN A N 1
ATOM 719 C CA . GLN A 1 92 ? -21.304 3.677 -2.243 1.00 43.25 92 GLN A CA 1
ATOM 720 C C . GLN A 1 92 ? -22.592 2.872 -2.438 1.00 43.25 92 GLN A C 1
ATOM 722 O O . GLN A 1 92 ? -23.009 2.616 -3.563 1.00 43.25 92 GLN A O 1
ATOM 727 N N . ILE A 1 93 ? -23.217 2.457 -1.343 1.00 40.31 93 ILE A N 1
ATOM 728 C CA . ILE A 1 93 ? -24.578 1.925 -1.370 1.00 40.31 93 ILE A CA 1
ATOM 729 C C . ILE A 1 93 ? -25.529 3.113 -1.242 1.00 40.31 93 ILE A C 1
ATOM 731 O O . ILE A 1 93 ? -25.342 3.936 -0.346 1.00 40.31 93 ILE A O 1
ATOM 735 N N . ASP A 1 94 ? -26.485 3.175 -2.173 1.00 36.91 94 ASP A N 1
ATOM 736 C CA . ASP A 1 94 ? -27.668 4.036 -2.314 1.00 36.91 94 ASP A CA 1
ATOM 737 C C . ASP A 1 94 ? -27.658 5.470 -1.760 1.00 36.91 94 ASP A C 1
ATOM 739 O O . ASP A 1 94 ? -27.161 5.803 -0.689 1.00 36.91 94 ASP A O 1
ATOM 743 N N . SER A 1 95 ? -28.292 6.366 -2.515 1.00 46.12 95 SER A N 1
ATOM 744 C CA . SER A 1 95 ? -28.261 7.822 -2.313 1.00 46.12 95 SER A CA 1
ATOM 745 C C . SER A 1 95 ? -28.699 8.310 -0.916 1.00 46.12 95 SER A C 1
ATOM 747 O O . SER A 1 95 ? -28.298 9.407 -0.531 1.00 46.12 95 SER A O 1
ATOM 749 N N . GLU A 1 96 ? -29.423 7.502 -0.128 1.00 38.78 96 GLU A N 1
ATOM 750 C CA . GLU A 1 96 ? -29.799 7.792 1.272 1.00 38.78 96 GLU A CA 1
ATOM 751 C C . GLU A 1 96 ? -28.886 7.140 2.334 1.00 38.78 96 GLU A C 1
ATOM 753 O O . GLU A 1 96 ? -28.800 7.625 3.467 1.00 38.78 96 GLU A O 1
ATOM 758 N N . SER A 1 97 ? -28.149 6.084 1.974 1.00 45.06 97 SER A N 1
ATOM 759 C CA . SER A 1 97 ? -27.175 5.389 2.828 1.00 45.06 97 SER A CA 1
ATOM 760 C C . SER A 1 97 ? -25.730 5.793 2.546 1.00 45.06 97 SER A C 1
ATOM 762 O O . SER A 1 97 ? -24.819 5.179 3.095 1.00 45.06 97 SER A O 1
ATOM 764 N N . ARG A 1 98 ? -25.503 6.840 1.736 1.00 42.12 98 ARG A N 1
ATOM 765 C CA . ARG A 1 98 ? -24.166 7.360 1.419 1.00 42.12 98 ARG A CA 1
ATOM 766 C C . ARG A 1 98 ? -23.415 7.735 2.688 1.00 42.12 98 ARG A C 1
ATOM 768 O O . ARG A 1 98 ? -23.586 8.813 3.254 1.00 42.12 98 ARG A O 1
ATOM 775 N N . VAL A 1 99 ? -22.558 6.820 3.105 1.00 50.56 99 VAL A N 1
ATOM 776 C CA . VAL A 1 99 ? -21.552 7.046 4.120 1.00 50.56 99 VAL A CA 1
ATOM 777 C C . VAL A 1 99 ? -20.422 7.820 3.444 1.00 50.56 99 VAL A C 1
ATOM 779 O O . VAL A 1 99 ? -19.868 7.404 2.425 1.00 50.56 99 VAL A O 1
ATOM 782 N N . SER A 1 100 ? -20.110 8.994 3.975 1.00 47.62 100 SER A N 1
ATOM 783 C CA . SER A 1 100 ? -18.969 9.791 3.530 1.00 47.62 100 SER A CA 1
ATOM 784 C C . SER A 1 100 ? -17.682 8.959 3.675 1.00 47.62 100 SER A C 1
ATOM 786 O O . SER A 1 100 ? -17.481 8.353 4.731 1.00 47.62 100 SER A O 1
ATOM 788 N N . PRO A 1 101 ? -16.815 8.892 2.642 1.00 54.81 101 PRO A N 1
ATOM 789 C CA . PRO A 1 101 ? -15.586 8.107 2.692 1.00 54.81 101 PRO A CA 1
ATOM 790 C C . PRO A 1 101 ? -14.786 8.416 3.959 1.00 54.81 101 PRO A C 1
ATOM 792 O O . PRO A 1 101 ? -14.716 9.579 4.366 1.00 54.81 101 PRO A O 1
ATOM 795 N N . GLY A 1 102 ? -14.168 7.390 4.559 1.00 60.84 102 GLY A N 1
ATOM 796 C CA . GLY A 1 102 ? -13.276 7.572 5.705 1.00 60.84 102 GLY A CA 1
ATOM 797 C C . GLY A 1 102 ? -12.280 8.705 5.444 1.00 60.84 102 GLY A C 1
ATOM 798 O O . GLY A 1 102 ? -11.820 8.878 4.308 1.00 60.84 102 GLY A O 1
ATOM 799 N N . SER A 1 103 ? -11.991 9.505 6.475 1.00 72.12 103 SER A N 1
ATOM 800 C CA . SER A 1 103 ? -11.152 10.699 6.336 1.00 72.12 103 SER A CA 1
ATOM 801 C C . SER A 1 103 ? -9.807 10.354 5.666 1.00 72.12 103 SER A C 1
ATOM 803 O O . SER A 1 103 ? -9.292 9.245 5.852 1.00 72.12 103 SER A O 1
ATOM 805 N N . PRO A 1 104 ? -9.188 11.270 4.896 1.00 76.94 104 PRO A N 1
ATOM 806 C CA . PRO A 1 104 ? -7.889 11.010 4.269 1.00 76.94 104 PRO A CA 1
ATOM 807 C C . PRO A 1 104 ? -6.816 10.527 5.261 1.00 76.94 104 PRO A C 1
ATOM 809 O O . PRO A 1 104 ? -5.979 9.699 4.910 1.00 76.94 104 PRO A O 1
ATOM 812 N N . ALA A 1 105 ? -6.885 10.981 6.518 1.00 82.50 105 ALA A N 1
ATOM 813 C CA . ALA A 1 105 ? -6.019 10.535 7.606 1.00 82.50 105 ALA A CA 1
ATOM 814 C C . ALA A 1 105 ? -6.234 9.055 7.979 1.00 82.50 105 ALA A C 1
ATOM 816 O O . ALA A 1 105 ? -5.262 8.326 8.185 1.00 82.50 105 ALA A O 1
ATOM 817 N N . LEU A 1 106 ? -7.485 8.582 7.996 1.00 85.56 106 LEU A N 1
ATOM 818 C CA . LEU A 1 106 ? -7.807 7.174 8.235 1.00 85.56 106 LEU A CA 1
ATOM 819 C C . LEU A 1 106 ? -7.292 6.285 7.108 1.00 85.56 106 LEU A C 1
ATOM 821 O O . LEU A 1 106 ? -6.633 5.279 7.367 1.00 85.56 106 LEU A O 1
ATOM 825 N N . LYS A 1 107 ? -7.520 6.696 5.858 1.00 87.06 107 LYS A N 1
ATOM 826 C CA . LYS A 1 107 ? -6.997 5.988 4.684 1.00 87.06 107 LYS A CA 1
ATOM 827 C C . LYS A 1 107 ? -5.474 5.898 4.710 1.00 87.06 107 LYS A C 1
ATOM 829 O O . LYS A 1 107 ? -4.932 4.821 4.485 1.00 87.06 107 LYS A O 1
ATOM 834 N N . ALA A 1 108 ? -4.789 6.993 5.041 1.00 87.81 108 ALA A N 1
ATOM 835 C CA . ALA A 1 108 ? -3.335 7.008 5.158 1.00 87.81 108 ALA A CA 1
ATOM 836 C C . ALA A 1 108 ? -2.827 6.031 6.234 1.00 87.81 108 ALA A C 1
ATOM 838 O O . ALA A 1 108 ? -1.891 5.274 5.983 1.00 87.81 108 ALA A O 1
ATOM 839 N N . LYS A 1 109 ? -3.473 5.993 7.406 1.00 89.62 109 LYS A N 1
ATOM 840 C CA . LYS A 1 109 ? -3.091 5.071 8.486 1.00 89.62 109 LYS A CA 1
ATOM 841 C C . LYS A 1 109 ? -3.310 3.606 8.104 1.00 89.62 109 LYS A C 1
ATOM 843 O O . LYS A 1 109 ? -2.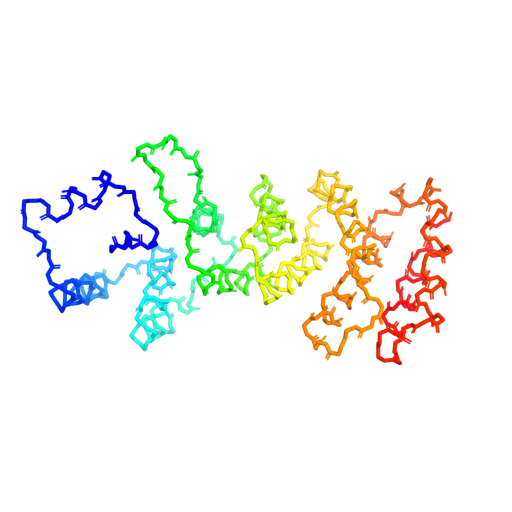440 2.776 8.356 1.00 89.62 109 LYS A O 1
ATOM 848 N N . LEU A 1 110 ? -4.434 3.301 7.453 1.00 91.31 110 LEU A N 1
ATOM 849 C CA . LEU A 1 110 ? -4.733 1.960 6.944 1.00 91.31 110 LEU A CA 1
ATOM 850 C C . LEU A 1 110 ? -3.724 1.512 5.880 1.00 91.31 110 LEU A C 1
ATOM 852 O O . LEU A 1 110 ? -3.260 0.377 5.944 1.00 91.31 110 LEU A O 1
ATOM 856 N N . MET A 1 111 ? -3.311 2.400 4.966 1.00 91.31 111 MET A N 1
ATOM 857 C CA . MET A 1 111 ? -2.265 2.085 3.980 1.00 91.31 111 MET A CA 1
ATOM 858 C C . MET A 1 111 ? -0.969 1.626 4.648 1.00 91.31 111 MET A C 1
ATOM 860 O O . MET A 1 111 ? -0.437 0.576 4.298 1.00 91.31 111 MET A O 1
ATOM 864 N N . SER A 1 112 ? -0.493 2.364 5.655 1.00 91.00 112 SER A N 1
ATOM 865 C CA . SER A 1 112 ? 0.732 1.996 6.375 1.00 91.00 112 SER A CA 1
ATOM 866 C C . SER A 1 112 ? 0.633 0.642 7.088 1.00 91.00 112 SER A C 1
ATOM 868 O O . SER A 1 112 ? 1.652 -0.023 7.267 1.00 91.00 112 SER A O 1
ATOM 870 N N . ILE A 1 113 ? -0.572 0.224 7.487 1.00 91.81 113 ILE A N 1
ATOM 871 C CA . ILE A 1 113 ? -0.818 -1.095 8.085 1.00 91.81 113 ILE A CA 1
ATOM 872 C C . ILE A 1 113 ? -0.814 -2.182 7.008 1.00 91.81 113 ILE A C 1
ATOM 874 O O . ILE A 1 113 ? -0.176 -3.218 7.188 1.00 91.81 113 ILE A O 1
ATOM 878 N N . PHE A 1 114 ? -1.471 -1.950 5.871 1.00 93.88 114 PHE A N 1
ATOM 879 C CA . PHE A 1 114 ? -1.500 -2.923 4.779 1.00 93.88 114 PHE A CA 1
ATOM 880 C C . PHE A 1 114 ? -0.113 -3.183 4.178 1.00 93.88 114 PHE A C 1
ATOM 882 O O . PHE A 1 114 ? 0.179 -4.326 3.831 1.00 93.88 114 PHE A O 1
ATOM 889 N N . CYS A 1 115 ? 0.779 -2.186 4.164 1.00 92.81 115 CYS A N 1
ATOM 890 C CA . CYS A 1 115 ? 2.196 -2.352 3.802 1.00 92.81 115 CYS A CA 1
ATOM 891 C C . CYS A 1 115 ? 2.999 -3.261 4.754 1.00 92.81 115 CYS A C 1
ATOM 893 O O . CYS A 1 115 ? 4.201 -3.413 4.573 1.00 92.81 115 CYS A O 1
ATOM 895 N N . ARG A 1 116 ? 2.385 -3.831 5.795 1.00 91.50 116 ARG A N 1
ATOM 896 C CA . ARG A 1 116 ? 3.023 -4.774 6.729 1.00 91.50 116 ARG A CA 1
ATOM 897 C C . ARG A 1 116 ? 2.322 -6.129 6.773 1.00 91.50 116 ARG A C 1
ATOM 899 O O . ARG A 1 116 ? 2.721 -6.980 7.556 1.00 91.50 116 ARG A O 1
ATOM 906 N N . SER A 1 117 ? 1.286 -6.321 5.957 1.00 94.12 117 SER A N 1
ATOM 907 C CA . SER A 1 117 ? 0.433 -7.509 5.967 1.00 94.12 117 SER A CA 1
ATOM 908 C C . SER A 1 117 ? 0.550 -8.265 4.645 1.00 94.12 117 SER A C 1
ATOM 910 O O . SER A 1 117 ? 0.303 -7.721 3.561 1.00 94.12 117 SER A O 1
ATOM 912 N N . ILE A 1 118 ? 0.919 -9.540 4.722 1.00 93.81 118 ILE A N 1
ATOM 913 C CA . ILE A 1 118 ? 0.915 -10.460 3.581 1.00 93.81 118 ILE A CA 1
ATOM 914 C C . ILE A 1 118 ? -0.529 -10.851 3.254 1.00 93.81 118 ILE A C 1
ATOM 916 O O . ILE A 1 118 ? -0.876 -10.976 2.075 1.00 93.81 118 ILE A O 1
ATOM 920 N N . ALA A 1 119 ? -1.392 -10.993 4.264 1.00 93.75 119 ALA A N 1
ATOM 921 C CA . ALA A 1 119 ? -2.816 -11.235 4.049 1.00 93.75 119 ALA A CA 1
ATOM 922 C C . ALA A 1 119 ? -3.460 -10.092 3.247 1.00 93.75 119 ALA A C 1
ATOM 924 O O . ALA A 1 119 ? -4.164 -10.357 2.271 1.00 93.75 119 ALA A O 1
ATOM 925 N N . ALA A 1 120 ? -3.138 -8.829 3.560 1.00 93.81 120 ALA A N 1
ATOM 926 C CA . ALA A 1 120 ? -3.602 -7.672 2.789 1.00 93.81 120 ALA A CA 1
ATOM 927 C C . ALA A 1 120 ? -3.121 -7.693 1.338 1.00 93.81 120 ALA A C 1
ATOM 929 O O . ALA A 1 120 ? -3.869 -7.316 0.437 1.00 93.81 120 ALA A O 1
ATOM 930 N N . ALA A 1 121 ? -1.892 -8.150 1.093 1.00 94.06 121 ALA A N 1
ATOM 931 C CA . ALA A 1 121 ? -1.359 -8.252 -0.261 1.00 94.06 121 ALA A CA 1
ATOM 932 C C . ALA A 1 121 ? -2.075 -9.313 -1.114 1.00 94.06 121 ALA A C 1
ATOM 934 O O . ALA A 1 121 ? -2.088 -9.219 -2.339 1.00 94.06 121 ALA A O 1
ATOM 935 N N . ASN A 1 122 ? -2.680 -10.314 -0.472 1.00 93.81 122 ASN A N 1
ATOM 936 C CA . ASN A 1 122 ? -3.330 -11.443 -1.132 1.00 93.81 122 ASN A CA 1
ATOM 937 C C . ASN A 1 122 ? -4.868 -11.362 -1.131 1.00 93.81 122 ASN A C 1
ATOM 939 O O . ASN A 1 122 ? -5.514 -12.296 -1.607 1.00 93.81 122 ASN A O 1
ATOM 943 N N . ASN A 1 123 ? -5.460 -10.274 -0.626 1.00 92.62 123 ASN A N 1
ATOM 944 C CA . ASN A 1 123 ? -6.908 -10.143 -0.455 1.00 92.62 123 ASN A CA 1
ATOM 945 C C . ASN A 1 123 ? -7.613 -9.516 -1.672 1.00 92.62 123 ASN A C 1
ATOM 947 O O . ASN A 1 123 ? -8.138 -8.399 -1.625 1.00 92.62 123 ASN A O 1
ATOM 951 N N . PHE A 1 124 ? -7.628 -10.238 -2.789 1.00 89.00 124 PHE A N 1
ATOM 952 C CA . PHE A 1 124 ? -8.406 -9.845 -3.964 1.00 89.00 124 PHE A CA 1
ATOM 953 C C . PHE A 1 124 ? -9.917 -10.040 -3.719 1.00 89.00 124 PHE A C 1
ATOM 955 O O . PHE A 1 124 ? -10.299 -11.074 -3.171 1.00 89.00 124 PHE A O 1
ATOM 962 N N . PRO A 1 125 ? -10.796 -9.106 -4.142 1.00 91.94 125 PRO A N 1
ATOM 963 C CA . PRO A 1 125 ? -10.543 -7.913 -4.966 1.00 91.94 125 PRO A CA 1
ATOM 964 C C . PRO A 1 125 ? -10.225 -6.629 -4.179 1.00 91.94 125 PRO A C 1
ATOM 966 O O . PRO A 1 125 ? -9.867 -5.614 -4.784 1.00 91.94 125 PRO A O 1
ATOM 969 N N . SER A 1 126 ? -10.330 -6.657 -2.849 1.00 91.06 126 SER A N 1
ATOM 970 C CA . SER A 1 126 ? -10.205 -5.485 -1.972 1.00 91.06 126 SER A CA 1
ATOM 971 C C . SER A 1 126 ? -8.881 -4.740 -2.151 1.00 91.06 126 SER A C 1
ATOM 973 O O . SER A 1 126 ? -8.873 -3.512 -2.243 1.00 91.06 126 SER A O 1
ATOM 975 N N . THR A 1 127 ? -7.769 -5.469 -2.292 1.00 92.81 127 THR A N 1
ATOM 976 C CA . THR A 1 127 ? -6.431 -4.912 -2.557 1.00 92.81 127 THR A CA 1
ATOM 977 C C . THR A 1 127 ? -6.397 -4.064 -3.831 1.00 92.81 127 THR A C 1
ATOM 979 O O . THR A 1 127 ? -5.880 -2.946 -3.823 1.00 92.81 127 THR A O 1
ATOM 982 N N . LEU A 1 128 ? -6.984 -4.560 -4.925 1.00 91.62 128 LEU A N 1
ATOM 983 C CA . LEU A 1 128 ? -6.984 -3.869 -6.217 1.00 91.62 128 LEU A CA 1
ATOM 984 C C . LEU A 1 128 ? -7.856 -2.608 -6.179 1.00 91.62 128 LEU A C 1
ATOM 986 O O . LEU A 1 128 ? -7.446 -1.561 -6.686 1.00 91.62 128 LEU A O 1
ATOM 990 N N . GLN A 1 129 ? -9.039 -2.696 -5.566 1.00 90.00 129 GLN A N 1
ATOM 991 C CA . GLN A 1 129 ? -9.930 -1.544 -5.379 1.00 90.00 129 GLN A CA 1
ATOM 992 C C . GLN A 1 129 ? -9.251 -0.451 -4.553 1.00 90.00 129 GLN A C 1
ATOM 994 O O . GLN A 1 129 ? -9.311 0.728 -4.895 1.00 90.00 129 GLN A O 1
ATOM 999 N N . CYS A 1 130 ? -8.544 -0.866 -3.507 1.00 89.75 130 CYS A N 1
ATOM 1000 C CA . CYS A 1 130 ? -7.811 0.009 -2.618 1.00 89.75 130 CYS A CA 1
ATOM 1001 C C . CYS A 1 130 ? -6.687 0.767 -3.347 1.00 89.75 130 CYS A C 1
ATOM 1003 O O . CYS A 1 130 ? -6.630 1.997 -3.293 1.00 89.75 130 CYS A O 1
ATOM 1005 N N . ILE A 1 131 ? -5.840 0.049 -4.093 1.00 91.44 131 ILE A N 1
ATOM 1006 C CA . ILE A 1 131 ? -4.779 0.646 -4.921 1.00 91.44 131 ILE A CA 1
ATOM 1007 C C . ILE A 1 131 ? -5.380 1.602 -5.957 1.00 91.44 131 ILE A C 1
ATOM 1009 O O . ILE A 1 131 ? -4.940 2.745 -6.085 1.00 91.44 131 ILE A O 1
ATOM 1013 N N . SER A 1 132 ? -6.425 1.165 -6.660 1.00 87.94 132 SER A N 1
ATOM 1014 C CA . SER A 1 132 ? -7.072 1.971 -7.700 1.00 87.94 132 SER A CA 1
ATOM 1015 C C . SER A 1 132 ? -7.685 3.253 -7.129 1.00 87.94 132 SER A C 1
ATOM 1017 O O . SER A 1 132 ? -7.547 4.320 -7.725 1.00 87.94 132 SER A O 1
ATOM 1019 N N . GLY A 1 133 ? -8.302 3.172 -5.947 1.00 86.31 133 GLY A N 1
ATOM 1020 C CA . GLY A 1 133 ? -8.854 4.321 -5.235 1.00 86.31 133 GLY A CA 1
ATOM 1021 C C . GLY A 1 133 ? -7.786 5.314 -4.769 1.00 86.31 133 GLY A C 1
ATOM 1022 O O . GLY A 1 133 ? -8.018 6.521 -4.826 1.00 86.31 133 GLY A O 1
ATOM 1023 N N . CYS A 1 134 ? -6.608 4.835 -4.355 1.00 87.06 134 CYS A N 1
ATOM 1024 C CA . CYS A 1 134 ? -5.491 5.698 -3.959 1.00 87.06 134 CYS A CA 1
ATOM 1025 C C . CYS A 1 134 ? -4.815 6.381 -5.152 1.00 87.06 134 CYS A C 1
ATOM 1027 O O . CYS A 1 134 ? -4.490 7.564 -5.062 1.00 87.06 134 CYS A O 1
ATOM 1029 N N . ILE A 1 135 ? -4.587 5.665 -6.257 1.00 83.88 135 ILE A N 1
ATOM 1030 C CA . ILE A 1 135 ? -3.808 6.197 -7.386 1.00 83.88 135 ILE A CA 1
ATOM 1031 C C . ILE A 1 135 ? -4.696 7.007 -8.347 1.00 83.88 135 ILE A C 1
ATOM 1033 O O . ILE A 1 135 ? -4.304 8.103 -8.754 1.00 83.88 135 ILE A O 1
ATOM 1037 N N . TYR A 1 136 ? -5.903 6.520 -8.665 1.00 78.88 136 TYR A N 1
ATOM 1038 C CA . TYR A 1 136 ? -6.780 7.092 -9.706 1.00 78.88 136 TYR A CA 1
ATOM 1039 C C . TYR A 1 136 ? -8.075 7.721 -9.171 1.00 78.88 136 TYR A C 1
ATOM 1041 O O . TYR A 1 136 ? -8.858 8.259 -9.952 1.00 78.88 136 TYR A O 1
ATOM 1049 N N . GLY A 1 137 ? -8.347 7.644 -7.866 1.00 76.88 137 GLY A N 1
ATOM 1050 C CA . GLY A 1 137 ? -9.594 8.153 -7.293 1.00 76.88 137 GLY A CA 1
ATOM 1051 C C . GLY A 1 137 ? -9.710 9.680 -7.361 1.00 76.88 137 GLY A C 1
ATOM 1052 O O . GLY A 1 137 ? -8.758 10.399 -7.068 1.00 76.88 137 GLY A O 1
ATOM 1053 N N . SER A 1 138 ? -10.909 10.188 -7.660 1.00 67.38 138 SER A N 1
ATOM 1054 C CA . SER A 1 138 ? -11.206 11.629 -7.772 1.00 67.38 138 SER A CA 1
ATOM 1055 C C . SER A 1 138 ? -11.037 12.429 -6.469 1.00 67.38 138 SER A C 1
ATOM 1057 O O . SER A 1 138 ? -10.989 13.652 -6.509 1.00 67.38 138 SER A O 1
ATOM 1059 N N . GLY A 1 139 ? -10.924 11.754 -5.318 1.00 67.81 139 GLY A N 1
ATOM 1060 C CA . GLY A 1 139 ? -10.726 12.358 -3.993 1.00 67.81 139 GLY A CA 1
ATOM 1061 C C . GLY A 1 139 ? -9.383 12.023 -3.334 1.00 67.81 139 GLY A C 1
ATOM 1062 O O . GLY A 1 139 ? -9.297 12.031 -2.106 1.00 67.81 139 GLY A O 1
ATOM 1063 N N . THR A 1 140 ? -8.364 11.640 -4.110 1.00 77.44 140 THR A N 1
ATOM 1064 C CA . THR A 1 140 ? -7.044 11.283 -3.567 1.00 77.44 140 THR A CA 1
ATOM 1065 C C . THR A 1 140 ? -6.172 12.512 -3.275 1.00 77.44 140 THR A C 1
ATOM 1067 O O . THR A 1 140 ? -6.327 13.565 -3.888 1.00 77.44 140 THR A O 1
ATOM 1070 N N . THR A 1 141 ? -5.226 12.375 -2.345 1.00 84.06 141 THR A N 1
ATOM 1071 C CA . THR A 1 141 ? -4.219 13.397 -2.004 1.00 84.06 141 THR A CA 1
ATOM 1072 C C . THR A 1 141 ? -2.831 12.948 -2.464 1.00 84.06 141 THR A C 1
ATOM 1074 O O . THR A 1 141 ? -2.620 11.757 -2.691 1.00 84.06 141 THR A O 1
ATOM 1077 N N . SER A 1 142 ? -1.854 13.859 -2.569 1.00 84.94 142 SER A N 1
ATOM 1078 C CA . SER A 1 142 ? -0.458 13.499 -2.893 1.00 84.94 142 SER A CA 1
ATOM 1079 C C . SER A 1 142 ? 0.085 12.422 -1.944 1.00 84.94 142 SER A C 1
ATOM 1081 O O . SER A 1 142 ? 0.591 11.390 -2.384 1.00 84.94 142 SER A O 1
ATOM 1083 N N . ARG A 1 143 ? -0.166 12.587 -0.639 1.00 87.12 143 ARG A N 1
ATOM 1084 C CA . ARG A 1 143 ? 0.193 11.601 0.386 1.00 87.12 143 ARG A CA 1
ATOM 1085 C C . ARG A 1 143 ? -0.493 10.247 0.185 1.00 87.12 143 ARG A C 1
ATOM 1087 O O . ARG A 1 143 ? 0.140 9.214 0.382 1.00 87.12 143 ARG A O 1
ATOM 1094 N N . LEU A 1 144 ? -1.773 10.228 -0.189 1.00 87.31 144 LEU A N 1
ATOM 1095 C CA . LEU A 1 144 ? -2.495 8.973 -0.402 1.00 87.31 144 LEU A CA 1
ATOM 1096 C C . LEU A 1 144 ? -2.035 8.261 -1.682 1.00 87.31 144 LEU A C 1
ATOM 1098 O O . LEU A 1 144 ? -1.912 7.038 -1.673 1.00 87.31 144 LEU A O 1
ATOM 1102 N N . LYS A 1 145 ? -1.702 9.007 -2.744 1.00 89.19 145 LYS A N 1
ATOM 1103 C CA . LYS A 1 145 ? -1.061 8.459 -3.951 1.00 89.19 145 LYS A CA 1
ATOM 1104 C C . LYS A 1 145 ? 0.284 7.813 -3.625 1.00 89.19 145 LYS A C 1
ATOM 1106 O O . LYS A 1 145 ? 0.525 6.684 -4.043 1.00 89.19 145 LYS A O 1
ATOM 1111 N N . GLN A 1 146 ? 1.125 8.494 -2.843 1.00 90.94 146 GLN A N 1
ATOM 1112 C CA . GLN A 1 146 ? 2.412 7.962 -2.389 1.00 90.94 146 GLN A CA 1
ATOM 1113 C C . GLN A 1 146 ? 2.235 6.646 -1.624 1.00 90.94 146 GLN A C 1
ATOM 1115 O O . GLN A 1 146 ? 2.843 5.644 -1.987 1.00 90.94 146 GLN A O 1
ATOM 1120 N N . LEU A 1 147 ? 1.370 6.635 -0.606 1.00 91.88 147 LEU A N 1
ATOM 1121 C CA . LEU A 1 147 ? 1.104 5.443 0.203 1.00 91.88 147 LEU A CA 1
ATOM 1122 C C . LEU A 1 147 ? 0.470 4.307 -0.616 1.00 91.88 147 LEU A C 1
ATOM 1124 O O . LEU A 1 147 ? 0.786 3.141 -0.402 1.00 91.88 147 LEU A O 1
ATOM 1128 N N . GLY A 1 148 ? -0.394 4.630 -1.582 1.00 92.31 148 GLY A N 1
ATOM 1129 C CA . GLY A 1 148 ? -0.962 3.647 -2.506 1.00 92.31 148 GLY A CA 1
ATOM 1130 C C . GLY A 1 148 ? 0.085 3.024 -3.434 1.00 92.31 148 GLY A C 1
ATOM 1131 O O . GLY A 1 148 ? 0.019 1.827 -3.720 1.00 92.31 148 GLY A O 1
ATOM 1132 N N . MET A 1 149 ? 1.075 3.805 -3.876 1.00 93.50 149 MET A N 1
ATOM 1133 C CA . MET A 1 149 ? 2.174 3.292 -4.695 1.00 93.50 149 MET A CA 1
ATOM 1134 C C . MET A 1 149 ? 3.168 2.465 -3.866 1.00 93.50 149 MET A C 1
ATOM 1136 O O . MET A 1 149 ? 3.599 1.404 -4.311 1.00 93.50 149 MET A O 1
ATOM 1140 N N . GLU A 1 150 ? 3.459 2.873 -2.629 1.00 94.69 150 GLU A N 1
ATOM 1141 C CA . GLU A 1 150 ? 4.226 2.065 -1.671 1.00 94.69 150 GLU A CA 1
ATOM 1142 C C . GLU A 1 150 ? 3.538 0.712 -1.414 1.00 94.69 150 GLU A C 1
ATOM 1144 O O . GLU A 1 150 ? 4.168 -0.345 -1.487 1.00 94.69 150 GLU A O 1
ATOM 1149 N N . PHE A 1 151 ? 2.217 0.723 -1.210 1.00 95.50 151 PHE A N 1
ATOM 1150 C CA . PHE A 1 151 ? 1.443 -0.508 -1.062 1.00 95.50 151 PHE A CA 1
ATOM 1151 C C . PHE A 1 151 ? 1.458 -1.360 -2.336 1.00 95.50 151 PHE A C 1
ATOM 1153 O O . PHE A 1 151 ? 1.513 -2.584 -2.263 1.00 95.50 151 PHE A O 1
ATOM 1160 N N . THR A 1 152 ? 1.488 -0.739 -3.514 1.00 95.69 152 THR A N 1
ATOM 1161 C CA . THR A 1 152 ? 1.632 -1.459 -4.786 1.00 95.69 152 THR A CA 1
ATOM 1162 C C . THR A 1 152 ? 2.963 -2.209 -4.866 1.00 95.69 152 THR A C 1
ATOM 1164 O O . THR A 1 152 ? 2.982 -3.389 -5.221 1.00 95.69 152 THR A O 1
ATOM 1167 N N . VAL A 1 153 ? 4.066 -1.567 -4.469 1.00 96.19 153 VAL A N 1
ATOM 1168 C CA . VAL A 1 153 ? 5.387 -2.210 -4.357 1.00 96.19 153 VAL A CA 1
ATOM 1169 C C . VAL A 1 153 ? 5.330 -3.391 -3.383 1.00 96.19 153 VAL A C 1
ATOM 1171 O O . VAL A 1 153 ? 5.816 -4.479 -3.703 1.00 96.19 153 VAL A O 1
ATOM 1174 N N . TRP A 1 154 ? 4.689 -3.214 -2.223 1.00 96.38 154 TRP A N 1
ATOM 1175 C CA . TRP A 1 154 ? 4.496 -4.286 -1.241 1.00 96.38 154 TRP A CA 1
ATOM 1176 C C . TRP A 1 154 ? 3.724 -5.479 -1.819 1.00 96.38 154 TRP A C 1
ATOM 1178 O O . TRP A 1 154 ? 4.157 -6.628 -1.694 1.00 96.38 154 TRP A O 1
ATOM 1188 N N . VAL A 1 155 ? 2.615 -5.212 -2.511 1.00 95.94 155 VAL A N 1
ATOM 1189 C CA . VAL A 1 155 ? 1.792 -6.229 -3.175 1.00 95.94 155 VAL A CA 1
ATOM 1190 C C . VAL A 1 155 ? 2.602 -6.981 -4.223 1.00 95.94 155 VAL A C 1
ATOM 1192 O O . VAL A 1 155 ? 2.627 -8.210 -4.207 1.00 95.94 155 VAL A O 1
ATOM 1195 N N . PHE A 1 156 ? 3.334 -6.282 -5.087 1.00 95.50 156 PHE A N 1
ATOM 1196 C CA . PHE A 1 156 ? 4.179 -6.934 -6.087 1.00 95.50 156 PHE A CA 1
ATOM 1197 C C . PHE A 1 156 ? 5.299 -7.757 -5.460 1.00 95.50 156 PHE A C 1
ATOM 1199 O O . PHE A 1 156 ? 5.622 -8.824 -5.976 1.00 95.50 156 PHE A O 1
ATOM 1206 N N . LYS A 1 157 ? 5.833 -7.354 -4.309 1.00 95.19 157 LYS A N 1
ATOM 1207 C CA . LYS A 1 157 ? 6.855 -8.125 -3.597 1.00 95.19 157 LYS A CA 1
ATOM 1208 C C . LYS A 1 157 ? 6.306 -9.384 -2.911 1.00 95.19 157 LYS A C 1
ATOM 1210 O O . LYS A 1 157 ? 6.966 -10.418 -2.954 1.00 95.19 157 LYS A O 1
ATOM 1215 N N . HIS A 1 158 ? 5.115 -9.326 -2.311 1.00 94.94 158 HIS A N 1
ATOM 1216 C CA . HIS A 1 158 ? 4.640 -10.363 -1.377 1.00 94.94 158 HIS A CA 1
ATOM 1217 C C . HIS A 1 158 ? 3.396 -11.143 -1.819 1.00 94.94 158 HIS A C 1
ATOM 1219 O O . HIS A 1 158 ? 3.125 -12.216 -1.273 1.00 94.94 158 HIS A O 1
ATOM 1225 N N . ALA A 1 159 ? 2.635 -10.667 -2.805 1.00 94.88 159 ALA A N 1
ATOM 1226 C CA . ALA A 1 159 ? 1.461 -11.393 -3.274 1.00 94.88 159 ALA A CA 1
ATOM 1227 C C . ALA A 1 159 ? 1.850 -12.709 -3.969 1.00 94.88 159 ALA A C 1
ATOM 1229 O O . ALA A 1 159 ? 2.913 -12.838 -4.594 1.00 94.88 159 ALA A O 1
ATOM 1230 N N . LYS A 1 160 ? 0.970 -13.705 -3.861 1.00 95.06 160 LYS A N 1
ATOM 1231 C CA . LYS A 1 160 ? 1.056 -14.975 -4.586 1.00 95.06 160 LYS A CA 1
ATOM 1232 C C . LYS A 1 160 ? 0.908 -14.716 -6.084 1.00 95.06 160 LYS A C 1
ATOM 1234 O O . LYS A 1 160 ? 0.152 -13.839 -6.495 1.00 95.06 160 LYS A O 1
ATOM 1239 N N . ILE A 1 161 ? 1.591 -15.518 -6.900 1.00 93.56 161 ILE A N 1
ATOM 1240 C CA . ILE A 1 161 ? 1.584 -15.366 -8.363 1.00 93.56 161 ILE A CA 1
ATOM 1241 C C . ILE A 1 161 ? 0.159 -15.411 -8.932 1.00 93.56 161 ILE A C 1
ATOM 1243 O O . ILE A 1 161 ? -0.162 -14.619 -9.810 1.00 93.56 161 ILE A O 1
ATOM 1247 N N . ASP A 1 162 ? -0.721 -16.261 -8.403 1.00 93.81 162 ASP A N 1
ATOM 1248 C CA . ASP A 1 162 ? -2.102 -16.350 -8.898 1.00 93.81 162 ASP A CA 1
ATOM 1249 C C . ASP A 1 162 ? -2.918 -15.085 -8.620 1.00 93.81 162 ASP A C 1
ATOM 1251 O O . ASP A 1 162 ? -3.713 -14.674 -9.459 1.00 93.81 162 ASP A O 1
ATOM 1255 N N . GLN A 1 163 ? -2.659 -14.412 -7.497 1.00 93.06 163 GLN A N 1
ATOM 1256 C CA . GLN A 1 163 ? -3.253 -13.107 -7.206 1.00 93.06 163 GLN A CA 1
ATOM 1257 C C . GLN A 1 163 ? -2.652 -12.024 -8.111 1.00 93.06 163 GLN A C 1
ATOM 1259 O O . GLN A 1 163 ? -3.385 -11.217 -8.683 1.00 93.06 163 GLN A O 1
ATOM 1264 N N . LEU A 1 164 ? -1.331 -12.049 -8.324 1.00 93.44 164 LEU A N 1
ATOM 1265 C CA . LEU A 1 164 ? -0.646 -11.120 -9.228 1.00 93.44 164 LEU A CA 1
ATOM 1266 C C . LEU A 1 164 ? -1.124 -11.226 -10.676 1.00 93.44 164 LEU A C 1
ATOM 1268 O O . LEU A 1 164 ? -1.236 -10.194 -11.331 1.00 93.44 164 LEU A O 1
ATOM 1272 N N . LYS A 1 165 ? -1.470 -12.420 -11.165 1.00 93.31 165 LYS A N 1
ATOM 1273 C CA . LYS A 1 165 ? -2.059 -12.586 -12.505 1.00 93.31 165 LYS A CA 1
ATOM 1274 C C . LYS A 1 165 ? -3.367 -11.802 -12.663 1.00 93.31 165 LYS A C 1
ATOM 1276 O O . LYS A 1 165 ? -3.615 -11.259 -13.734 1.00 93.31 165 LYS A O 1
ATOM 1281 N N . LEU A 1 166 ? -4.180 -11.713 -11.605 1.00 92.31 166 LEU A N 1
ATOM 1282 C CA . LEU A 1 166 ? -5.468 -11.009 -11.627 1.00 92.31 166 LEU A CA 1
ATOM 1283 C C . LEU A 1 166 ? -5.307 -9.484 -11.555 1.00 92.31 166 LEU A C 1
ATOM 1285 O O . LEU A 1 166 ? -6.014 -8.753 -12.244 1.00 92.31 166 LEU A O 1
ATOM 1289 N N . MET A 1 167 ? -4.391 -8.992 -10.717 1.00 92.75 167 MET A N 1
ATOM 1290 C CA . MET A 1 167 ? -4.260 -7.553 -10.433 1.00 92.75 167 MET A CA 1
ATOM 1291 C C . MET A 1 167 ? -3.122 -6.859 -11.195 1.00 92.75 167 MET A C 1
ATOM 1293 O O . MET A 1 167 ? -3.218 -5.673 -11.506 1.00 92.75 167 MET A O 1
ATOM 1297 N N . GLY A 1 168 ? -2.049 -7.578 -11.520 1.00 91.31 168 GLY A N 1
ATOM 1298 C CA . GLY A 1 168 ? -0.813 -7.031 -12.080 1.00 91.31 168 GLY A CA 1
ATOM 1299 C C . GLY A 1 168 ? -0.991 -6.282 -13.403 1.00 91.31 168 GLY A C 1
ATOM 1300 O O . GLY A 1 168 ? -0.522 -5.147 -13.487 1.00 91.31 168 GLY A O 1
ATOM 1301 N N . PRO A 1 169 ? -1.705 -6.824 -14.412 1.00 92.25 169 PRO A N 1
ATOM 1302 C CA . PRO A 1 169 ? -1.939 -6.111 -15.671 1.00 92.25 169 PRO A CA 1
ATOM 1303 C C . PRO A 1 169 ? -2.709 -4.795 -15.486 1.00 92.25 169 PRO A C 1
ATOM 1305 O O . PRO A 1 169 ? -2.364 -3.781 -16.098 1.00 92.25 169 PRO A O 1
ATOM 1308 N N . VAL A 1 170 ? -3.724 -4.800 -14.613 1.00 92.00 170 VAL A N 1
ATOM 1309 C CA . VAL A 1 170 ? -4.571 -3.631 -14.324 1.00 92.00 170 VAL A CA 1
ATOM 1310 C C . VAL A 1 170 ? -3.766 -2.554 -13.600 1.00 92.00 170 VAL A C 1
ATOM 1312 O O . VAL A 1 170 ? -3.789 -1.389 -14.000 1.00 92.00 170 VAL A O 1
ATOM 1315 N N . ILE A 1 171 ? -3.003 -2.949 -12.578 1.00 93.00 171 ILE A N 1
ATOM 1316 C CA . ILE A 1 171 ? -2.144 -2.036 -11.822 1.00 93.00 171 ILE A CA 1
ATOM 1317 C C . ILE A 1 171 ? -1.055 -1.455 -12.728 1.00 93.00 171 ILE A C 1
ATOM 1319 O O . ILE A 1 171 ? -0.871 -0.242 -12.721 1.00 93.00 171 ILE A O 1
ATOM 1323 N N . LEU A 1 172 ? -0.389 -2.272 -13.555 1.00 92.00 172 LEU A N 1
ATOM 1324 C CA . LEU A 1 172 ? 0.633 -1.795 -14.493 1.00 92.00 172 LEU A CA 1
ATOM 1325 C C . LEU A 1 172 ? 0.065 -0.757 -15.463 1.00 92.00 172 LEU A C 1
ATOM 1327 O O . LEU A 1 172 ? 0.654 0.307 -15.624 1.00 92.00 172 LEU A O 1
ATOM 1331 N N . SER A 1 173 ? -1.087 -1.033 -16.086 1.00 90.69 173 SER A N 1
ATOM 1332 C CA . SER A 1 173 ? -1.739 -0.068 -16.984 1.00 90.69 173 SER A CA 1
ATOM 1333 C C . SER A 1 173 ? -2.002 1.263 -16.282 1.00 90.69 173 SER A C 1
ATOM 1335 O O . SER A 1 173 ? -1.781 2.333 -16.852 1.00 90.69 173 SER A O 1
ATOM 1337 N N . GLY A 1 174 ? -2.437 1.198 -15.029 1.00 88.62 174 GLY A N 1
ATOM 1338 C CA . GLY A 1 174 ? -2.645 2.382 -14.227 1.00 88.62 174 GLY A CA 1
ATOM 1339 C C . GLY A 1 174 ? -1.343 3.120 -13.872 1.00 88.62 174 GLY A C 1
ATOM 1340 O O . GLY A 1 174 ? -1.303 4.342 -14.001 1.00 88.62 174 GLY A O 1
ATOM 1341 N N . ILE A 1 175 ? -0.266 2.414 -13.501 1.00 90.94 175 ILE A N 1
ATOM 1342 C CA . ILE A 1 175 ? 1.048 3.025 -13.233 1.00 90.94 175 ILE A CA 1
ATOM 1343 C C . ILE A 1 175 ? 1.526 3.794 -14.467 1.00 90.94 175 ILE A C 1
ATOM 1345 O O . ILE A 1 175 ? 1.942 4.943 -14.341 1.00 90.94 175 ILE A O 1
ATOM 1349 N N . MET A 1 176 ? 1.394 3.203 -15.659 1.00 88.81 176 MET A N 1
ATOM 1350 C CA . MET A 1 176 ? 1.775 3.855 -16.916 1.00 88.81 176 MET A CA 1
ATOM 1351 C C . MET A 1 176 ? 0.993 5.147 -17.144 1.00 88.81 176 MET A C 1
ATOM 1353 O O . MET A 1 176 ? 1.590 6.200 -17.351 1.00 88.81 176 MET A O 1
ATOM 1357 N N . LYS A 1 177 ? -0.336 5.099 -16.994 1.00 87.56 177 LYS A N 1
ATOM 1358 C CA . LYS A 1 177 ? -1.181 6.300 -17.074 1.00 87.56 177 LYS A CA 1
ATOM 1359 C C . LYS A 1 177 ? -0.808 7.338 -16.020 1.00 87.56 177 LYS A C 1
ATOM 1361 O O . LYS A 1 177 ? -0.915 8.532 -16.275 1.00 87.56 177 LYS A O 1
ATOM 1366 N N . SER A 1 178 ? -0.414 6.906 -14.825 1.00 84.56 178 SER A N 1
ATOM 1367 C CA . SER A 1 178 ? 0.022 7.823 -13.778 1.00 84.56 178 SER A CA 1
ATOM 1368 C C . SER A 1 178 ? 1.307 8.534 -14.190 1.00 84.56 178 SER A C 1
ATOM 1370 O O . SER A 1 178 ? 1.360 9.750 -14.068 1.00 84.56 178 SER A O 1
ATOM 1372 N N . LEU A 1 179 ? 2.310 7.802 -14.684 1.00 85.75 179 LEU A N 1
ATOM 1373 C CA . LEU A 1 179 ? 3.594 8.357 -15.123 1.00 85.75 179 LEU A CA 1
ATOM 1374 C C . LEU A 1 179 ? 3.438 9.321 -16.307 1.00 85.75 179 LEU A C 1
ATOM 1376 O O . LEU A 1 179 ? 4.050 10.384 -16.284 1.00 85.75 179 LEU A O 1
ATOM 1380 N N . ASP A 1 180 ? 2.578 8.997 -17.277 1.00 82.75 180 ASP A N 1
ATOM 1381 C CA . ASP A 1 180 ? 2.309 9.854 -18.445 1.00 82.75 180 ASP A CA 1
ATOM 1382 C C . ASP A 1 180 ? 1.685 11.206 -18.056 1.00 82.75 180 ASP A C 1
ATOM 1384 O O . ASP A 1 180 ? 1.927 12.223 -18.701 1.00 82.75 180 ASP A O 1
ATOM 1388 N N . ASN A 1 181 ? 0.891 11.227 -16.981 1.00 74.31 181 ASN A N 1
ATOM 1389 C CA . ASN A 1 181 ? 0.214 12.428 -16.491 1.00 74.31 181 ASN A CA 1
ATOM 1390 C C . ASN A 1 181 ? 1.064 13.264 -15.518 1.00 74.31 181 ASN A C 1
ATOM 1392 O O . ASN A 1 181 ? 0.604 14.321 -15.083 1.00 74.31 181 ASN A O 1
ATOM 1396 N N . TYR A 1 182 ? 2.266 12.814 -15.139 1.00 66.38 182 TYR A N 1
ATOM 1397 C CA . TYR A 1 182 ? 3.140 13.580 -14.251 1.00 66.38 182 TYR A CA 1
ATOM 1398 C C . TYR A 1 182 ? 4.007 14.555 -15.058 1.00 66.38 182 TYR A C 1
ATOM 1400 O O . TYR A 1 182 ? 4.896 14.109 -15.787 1.00 66.38 182 TYR A O 1
ATOM 1408 N N . PRO A 1 183 ? 3.825 15.881 -14.904 1.00 57.19 183 PRO A N 1
ATOM 1409 C CA . PRO A 1 183 ? 4.715 16.841 -15.539 1.00 57.19 183 PRO A CA 1
ATOM 1410 C C . PRO A 1 183 ? 6.150 16.627 -15.038 1.00 57.19 183 PRO A C 1
ATOM 1412 O O . PRO A 1 183 ? 6.403 16.452 -13.844 1.00 57.19 183 PRO A O 1
ATOM 1415 N N . SER A 1 184 ? 7.115 16.669 -15.955 1.00 54.81 184 SER A N 1
ATOM 1416 C CA . SER A 1 184 ? 8.556 16.532 -15.690 1.00 54.81 184 SER A CA 1
ATOM 1417 C C . SER A 1 184 ? 9.139 17.649 -14.806 1.00 54.81 184 SER A C 1
ATOM 1419 O O . SER A 1 184 ? 10.302 17.577 -14.424 1.00 54.81 184 SER A O 1
ATOM 1421 N N . SER A 1 185 ? 8.339 18.661 -14.447 1.00 49.56 185 SER A N 1
ATOM 1422 C CA . SER A 1 185 ? 8.794 19.939 -13.889 1.00 49.56 185 SER A CA 1
ATOM 1423 C C . SER A 1 185 ? 8.457 20.196 -12.409 1.00 49.56 185 SER A C 1
ATOM 1425 O O . SER A 1 185 ? 8.720 21.301 -11.933 1.00 49.56 185 SER A O 1
ATOM 1427 N N . GLU A 1 186 ? 7.889 19.259 -11.644 1.00 49.47 186 GLU A N 1
ATOM 1428 C CA . GLU A 1 186 ? 7.484 19.584 -10.264 1.00 49.47 186 GLU A CA 1
ATOM 1429 C C . GLU A 1 186 ? 8.539 19.264 -9.192 1.00 49.47 186 GLU A C 1
ATOM 1431 O O . GLU A 1 186 ? 9.005 18.136 -9.034 1.00 49.47 186 GLU A O 1
ATOM 1436 N N . ALA A 1 187 ? 8.859 20.292 -8.398 1.00 53.41 187 ALA A N 1
ATOM 1437 C CA . ALA A 1 187 ? 9.719 20.261 -7.215 1.00 53.41 187 ALA A CA 1
ATOM 1438 C C . ALA A 1 187 ? 9.091 19.539 -5.998 1.00 53.41 187 ALA A C 1
ATOM 1440 O O . ALA A 1 187 ? 9.693 19.513 -4.921 1.00 53.41 187 ALA A O 1
ATOM 1441 N N . ASP A 1 188 ? 7.899 18.951 -6.142 1.00 68.06 188 ASP A N 1
ATOM 1442 C CA . ASP A 1 188 ? 7.204 18.271 -5.050 1.00 68.06 188 ASP A CA 1
ATOM 1443 C C . ASP A 1 188 ? 7.921 16.956 -4.691 1.00 68.06 188 ASP A C 1
ATOM 1445 O O . ASP A 1 188 ? 8.075 16.037 -5.503 1.00 68.06 188 ASP A O 1
ATOM 1449 N N . ALA A 1 189 ? 8.398 16.865 -3.447 1.00 77.06 189 ALA A N 1
ATOM 1450 C CA . ALA A 1 189 ? 9.017 15.658 -2.906 1.00 77.06 189 ALA A CA 1
ATOM 1451 C C . ALA A 1 189 ? 8.072 14.447 -2.997 1.00 77.06 189 ALA A C 1
ATOM 1453 O O . ALA A 1 189 ? 8.527 13.349 -3.314 1.00 77.06 189 ALA A O 1
ATOM 1454 N N . SER A 1 190 ? 6.762 14.659 -2.824 1.00 77.12 190 SER A N 1
ATOM 1455 C CA . SER A 1 190 ? 5.769 13.584 -2.891 1.00 77.12 190 SER A CA 1
ATOM 1456 C C . SER A 1 190 ? 5.615 13.028 -4.312 1.00 77.12 190 SER A C 1
ATOM 1458 O O . SER A 1 190 ? 5.534 11.815 -4.497 1.00 77.12 190 SER A O 1
ATOM 1460 N N . ALA A 1 191 ? 5.657 13.887 -5.337 1.00 80.81 191 ALA A N 1
ATOM 1461 C CA . ALA A 1 191 ? 5.615 13.454 -6.736 1.00 80.81 191 ALA A CA 1
ATOM 1462 C C . ALA A 1 191 ? 6.846 12.612 -7.110 1.00 80.81 191 ALA A C 1
ATOM 1464 O O . ALA A 1 191 ? 6.721 11.587 -7.784 1.00 80.81 191 ALA A O 1
ATOM 1465 N N . ARG A 1 192 ? 8.032 12.999 -6.618 1.00 84.44 192 ARG A N 1
ATOM 1466 C CA . ARG A 1 192 ? 9.263 12.213 -6.797 1.00 84.44 192 ARG A CA 1
ATOM 1467 C C . ARG A 1 192 ? 9.169 10.843 -6.131 1.00 84.44 192 ARG A C 1
ATOM 1469 O O . ARG A 1 192 ? 9.538 9.854 -6.751 1.00 84.44 192 ARG A O 1
ATOM 1476 N N . GLU A 1 193 ? 8.632 10.763 -4.917 1.00 88.06 193 GLU A N 1
ATOM 1477 C CA . GLU A 1 193 ? 8.430 9.483 -4.224 1.00 88.06 193 GLU A CA 1
ATOM 1478 C C . GLU A 1 193 ? 7.425 8.580 -4.952 1.00 88.06 193 GLU A C 1
ATOM 1480 O O . GLU A 1 193 ? 7.671 7.383 -5.094 1.00 88.06 193 GLU A O 1
ATOM 1485 N N . VAL A 1 194 ? 6.332 9.140 -5.483 1.00 89.50 194 VAL A N 1
ATOM 1486 C CA . VAL A 1 194 ? 5.381 8.384 -6.317 1.00 89.50 194 VAL A CA 1
ATOM 1487 C C . VAL A 1 194 ? 6.076 7.811 -7.555 1.00 89.50 194 VAL A C 1
ATOM 1489 O O . VAL A 1 194 ? 5.893 6.630 -7.849 1.00 89.50 194 VAL A O 1
ATOM 1492 N N . LYS A 1 195 ? 6.905 8.602 -8.254 1.00 89.62 195 LYS A N 1
ATOM 1493 C CA . LYS A 1 195 ? 7.697 8.117 -9.400 1.00 89.62 195 LYS A CA 1
ATOM 1494 C C . LYS A 1 195 ? 8.680 7.018 -8.994 1.00 89.62 195 LYS A C 1
ATOM 1496 O O . LYS A 1 195 ? 8.756 5.998 -9.674 1.00 89.62 195 LYS A O 1
ATOM 1501 N N . THR A 1 196 ? 9.390 7.194 -7.881 1.00 92.19 196 THR A N 1
ATOM 1502 C CA . THR A 1 196 ? 10.304 6.181 -7.333 1.00 92.19 196 THR A CA 1
ATOM 1503 C C . THR A 1 196 ? 9.587 4.849 -7.138 1.00 92.19 196 THR A C 1
ATOM 1505 O O . THR A 1 196 ? 10.013 3.832 -7.686 1.00 92.19 196 THR A O 1
ATOM 1508 N N . TYR A 1 197 ? 8.458 4.850 -6.426 1.00 94.44 197 TYR A N 1
ATOM 1509 C CA . TYR A 1 197 ? 7.701 3.622 -6.201 1.00 94.44 197 TYR A CA 1
ATOM 1510 C C . TYR A 1 197 ? 7.090 3.060 -7.491 1.00 94.44 197 TYR A C 1
ATOM 1512 O O . TYR A 1 197 ? 7.020 1.844 -7.642 1.00 94.44 197 TYR A O 1
ATOM 1520 N N . ALA A 1 198 ? 6.695 3.908 -8.445 1.00 93.62 198 ALA A N 1
ATOM 1521 C CA . ALA A 1 198 ? 6.184 3.468 -9.740 1.00 93.62 198 ALA A CA 1
ATOM 1522 C C . ALA A 1 198 ? 7.238 2.690 -10.546 1.00 93.62 198 ALA A C 1
ATOM 1524 O O . ALA A 1 198 ? 6.960 1.582 -11.005 1.00 93.62 198 ALA A O 1
ATOM 1525 N N . PHE A 1 199 ? 8.459 3.219 -10.678 1.00 94.06 199 PHE A N 1
ATOM 1526 C CA . PHE A 1 199 ? 9.541 2.509 -11.372 1.00 94.06 199 PHE A CA 1
ATOM 1527 C C . PHE A 1 199 ? 9.972 1.248 -10.621 1.00 94.06 199 PHE A C 1
ATOM 1529 O O . PHE A 1 199 ? 10.169 0.205 -11.244 1.00 94.06 199 PHE A O 1
ATOM 1536 N N . GLN A 1 200 ? 10.026 1.298 -9.288 1.00 95.31 200 GLN A N 1
ATOM 1537 C CA . GLN A 1 200 ? 10.292 0.114 -8.471 1.00 95.31 200 GLN A CA 1
ATOM 1538 C C . GLN A 1 200 ? 9.226 -0.974 -8.679 1.00 95.31 200 GLN A C 1
ATOM 1540 O O . GLN A 1 200 ? 9.559 -2.152 -8.819 1.00 95.31 200 GLN A O 1
ATOM 1545 N N . ALA A 1 201 ? 7.948 -0.593 -8.736 1.00 95.56 201 ALA A N 1
ATOM 1546 C CA . ALA A 1 201 ? 6.849 -1.511 -9.004 1.00 95.56 201 ALA A CA 1
ATOM 1547 C C . ALA A 1 201 ? 6.959 -2.129 -10.407 1.00 95.56 201 ALA A C 1
ATOM 1549 O O . ALA A 1 201 ? 6.760 -3.333 -10.547 1.00 95.56 201 ALA A O 1
ATOM 1550 N N . ILE A 1 202 ? 7.327 -1.344 -11.427 1.00 94.50 202 ILE A N 1
ATOM 1551 C CA . ILE A 1 202 ? 7.576 -1.857 -12.785 1.00 94.50 202 ILE A CA 1
ATOM 1552 C C . ILE A 1 202 ? 8.695 -2.907 -12.771 1.00 94.50 202 ILE A C 1
ATOM 1554 O O . ILE A 1 202 ? 8.490 -4.000 -13.296 1.00 94.50 202 ILE A O 1
ATOM 1558 N N . GLY A 1 203 ? 9.835 -2.614 -12.135 1.00 94.56 203 GLY A N 1
ATOM 1559 C CA . GLY A 1 203 ? 10.961 -3.550 -12.043 1.00 94.56 203 GLY A CA 1
ATOM 1560 C C . GLY A 1 203 ? 10.593 -4.857 -11.333 1.00 94.56 203 GLY A C 1
ATOM 1561 O O . GLY A 1 203 ? 10.817 -5.941 -11.868 1.00 94.56 203 GLY A O 1
ATOM 1562 N N . LEU A 1 204 ? 9.929 -4.770 -10.174 1.00 95.38 204 LEU A N 1
ATOM 1563 C CA . LEU A 1 204 ? 9.454 -5.951 -9.440 1.00 95.38 204 LEU A CA 1
ATOM 1564 C C . LEU A 1 204 ? 8.467 -6.785 -10.259 1.00 95.38 204 LEU A C 1
ATOM 1566 O O . LEU A 1 204 ? 8.515 -8.016 -10.238 1.00 95.38 204 LEU A O 1
ATOM 1570 N N . LEU A 1 205 ? 7.559 -6.126 -10.978 1.00 94.44 205 LEU A N 1
ATOM 1571 C CA . LEU A 1 205 ? 6.592 -6.819 -11.815 1.00 94.44 205 LEU A CA 1
ATOM 1572 C C . LEU A 1 205 ? 7.271 -7.499 -13.007 1.00 94.44 205 LEU A C 1
ATOM 1574 O O . LEU A 1 205 ? 6.864 -8.602 -13.358 1.00 94.44 205 LEU A O 1
ATOM 1578 N N . ALA A 1 206 ? 8.301 -6.883 -13.595 1.00 93.81 206 ALA A N 1
ATOM 1579 C CA . ALA A 1 206 ? 9.087 -7.479 -14.675 1.00 93.81 206 ALA A CA 1
ATOM 1580 C C . ALA A 1 206 ? 9.801 -8.756 -14.214 1.00 93.81 206 ALA A C 1
ATOM 1582 O O . ALA A 1 206 ? 9.677 -9.786 -14.872 1.00 93.81 206 ALA A O 1
ATOM 1583 N N . GLN A 1 207 ? 10.422 -8.734 -13.031 1.00 94.00 207 GLN A N 1
ATOM 1584 C CA . GLN A 1 207 ? 11.064 -9.921 -12.449 1.00 94.00 207 GLN A CA 1
ATOM 1585 C C . GLN A 1 207 ? 10.061 -11.043 -12.151 1.00 94.00 207 GLN A C 1
ATOM 1587 O O . GLN A 1 207 ? 10.321 -12.217 -12.409 1.00 94.00 207 GLN A O 1
ATOM 1592 N N . ARG A 1 208 ? 8.897 -10.704 -11.582 1.00 94.12 208 ARG A N 1
ATOM 1593 C CA . ARG A 1 208 ? 7.925 -11.716 -11.131 1.00 94.12 208 ARG A CA 1
ATOM 1594 C C . ARG A 1 208 ? 6.972 -12.193 -12.222 1.00 94.12 208 ARG A C 1
ATOM 1596 O O . ARG A 1 208 ? 6.440 -13.298 -12.117 1.00 94.12 208 ARG A O 1
ATOM 1603 N N . MET A 1 209 ? 6.721 -11.372 -13.237 1.00 92.56 209 MET A N 1
ATOM 1604 C CA . MET A 1 209 ? 5.817 -11.654 -14.353 1.00 92.56 209 MET A CA 1
ATOM 1605 C C . MET A 1 209 ? 6.421 -11.196 -15.692 1.00 92.56 209 MET A C 1
ATOM 1607 O O . MET A 1 209 ? 5.841 -10.344 -16.368 1.00 92.56 209 MET A O 1
ATOM 1611 N N . PRO A 1 210 ? 7.541 -11.798 -16.137 1.00 91.62 210 PRO A N 1
ATOM 1612 C CA . PRO A 1 210 ? 8.241 -11.367 -17.351 1.00 91.62 210 PRO A CA 1
ATOM 1613 C C . PRO A 1 210 ? 7.378 -11.492 -18.616 1.00 91.62 210 PRO A C 1
ATOM 1615 O O . PRO A 1 210 ? 7.440 -10.659 -19.516 1.00 91.62 210 PRO A O 1
ATOM 1618 N N . HIS A 1 211 ? 6.474 -12.477 -18.652 1.00 90.00 211 HIS A N 1
ATOM 1619 C CA . HIS A 1 211 ? 5.517 -12.670 -19.747 1.00 90.00 211 HIS A CA 1
ATOM 1620 C C . HIS A 1 211 ? 4.627 -11.443 -20.017 1.00 90.00 211 HIS A C 1
ATOM 1622 O O . HIS A 1 211 ? 4.196 -11.256 -21.148 1.00 90.00 211 HIS A O 1
ATOM 1628 N N . LEU A 1 212 ? 4.375 -10.595 -19.011 1.00 88.69 212 LEU A N 1
ATOM 1629 C CA . LEU A 1 212 ? 3.580 -9.372 -19.164 1.00 88.69 212 LEU A CA 1
ATOM 1630 C C . LEU A 1 212 ? 4.306 -8.297 -19.993 1.00 88.69 212 LEU A C 1
ATOM 1632 O O . LEU A 1 212 ? 3.663 -7.383 -20.513 1.00 88.69 212 LEU A O 1
ATOM 1636 N N . PHE A 1 213 ? 5.634 -8.391 -20.083 1.00 88.31 213 PHE A N 1
ATOM 1637 C CA . PHE A 1 213 ? 6.494 -7.401 -20.724 1.00 88.31 213 PHE A CA 1
ATOM 1638 C C . PHE A 1 213 ? 6.976 -7.825 -22.108 1.00 88.31 213 PHE A C 1
ATOM 1640 O O . PHE A 1 213 ? 7.213 -6.947 -22.927 1.00 88.31 213 PHE A O 1
ATOM 1647 N N . ARG A 1 214 ? 7.029 -9.130 -22.415 1.00 83.25 214 ARG A N 1
ATOM 1648 C CA . ARG A 1 214 ? 7.501 -9.649 -23.716 1.00 83.25 214 ARG A CA 1
ATOM 1649 C C . ARG A 1 214 ? 6.844 -8.997 -24.934 1.00 83.25 214 ARG A C 1
ATOM 1651 O O . ARG A 1 214 ? 7.510 -8.749 -25.930 1.00 83.25 214 ARG A O 1
ATOM 1658 N N . GLU A 1 215 ? 5.551 -8.696 -24.852 1.00 78.19 215 GLU A N 1
ATOM 1659 C CA . GLU A 1 215 ? 4.791 -8.085 -25.953 1.00 78.19 215 GLU A CA 1
ATOM 1660 C C . GLU A 1 215 ? 4.761 -6.545 -25.894 1.00 78.19 215 GLU A C 1
ATOM 1662 O O . GLU A 1 215 ? 4.266 -5.894 -26.812 1.00 78.19 215 GLU A O 1
ATOM 1667 N N . LYS A 1 216 ? 5.303 -5.934 -24.831 1.00 82.25 216 LYS A N 1
ATOM 1668 C CA . LYS A 1 216 ? 5.238 -4.488 -24.564 1.00 82.25 216 LYS A CA 1
ATOM 1669 C C . LYS A 1 216 ? 6.556 -3.779 -24.847 1.00 82.25 216 LYS A C 1
ATOM 1671 O O . LYS A 1 216 ? 7.149 -3.166 -23.963 1.00 82.25 216 LYS A O 1
ATOM 1676 N N . ILE A 1 217 ? 6.990 -3.834 -26.103 1.00 81.88 217 ILE A N 1
ATOM 1677 C CA . ILE A 1 217 ? 8.267 -3.261 -26.569 1.00 81.88 217 ILE A CA 1
ATOM 1678 C C . ILE A 1 217 ? 8.359 -1.748 -26.281 1.00 81.88 217 ILE A C 1
ATOM 1680 O O . ILE A 1 217 ? 9.454 -1.212 -26.104 1.00 81.88 217 ILE A O 1
ATOM 1684 N N . ASP A 1 218 ? 7.222 -1.058 -26.156 1.00 85.31 218 ASP A N 1
ATOM 1685 C CA . ASP A 1 218 ? 7.135 0.367 -25.823 1.00 85.31 218 ASP A CA 1
ATOM 1686 C C . ASP A 1 218 ? 7.653 0.711 -24.414 1.00 85.31 218 ASP A C 1
ATOM 1688 O O . ASP A 1 218 ? 8.007 1.861 -24.152 1.00 85.31 218 ASP A O 1
ATOM 1692 N N . MET A 1 219 ? 7.772 -0.271 -23.516 1.00 86.38 219 MET A N 1
ATOM 1693 C CA . MET A 1 219 ? 8.306 -0.064 -22.166 1.00 86.38 219 MET A CA 1
ATOM 1694 C C . MET A 1 219 ? 9.797 0.281 -22.164 1.00 86.38 219 MET A C 1
ATOM 1696 O O . MET A 1 219 ? 10.241 1.096 -21.356 1.00 86.38 219 MET A O 1
ATOM 1700 N N . SER A 1 220 ? 10.567 -0.307 -23.081 1.00 85.25 220 SER A N 1
ATOM 1701 C CA . SER A 1 220 ? 12.013 -0.085 -23.169 1.00 85.25 220 SER A CA 1
ATOM 1702 C C . SER A 1 220 ? 12.374 1.380 -23.473 1.00 85.25 220 SER A C 1
ATOM 1704 O O . SER A 1 220 ? 13.045 2.008 -22.647 1.00 85.25 220 SER A O 1
ATOM 1706 N N . PRO A 1 221 ? 11.882 2.005 -24.568 1.00 87.94 221 PRO A N 1
ATOM 1707 C CA . PRO A 1 221 ? 12.200 3.401 -24.864 1.00 87.94 221 PRO A CA 1
ATOM 1708 C C . PRO A 1 221 ? 11.707 4.360 -23.773 1.00 87.94 221 PRO A C 1
ATOM 1710 O O . PRO A 1 221 ? 12.369 5.362 -23.510 1.00 87.94 221 PRO A O 1
ATOM 1713 N N . ARG A 1 222 ? 10.598 4.046 -23.089 1.00 88.62 222 ARG A N 1
ATOM 1714 C CA . ARG A 1 222 ? 10.090 4.848 -21.965 1.00 88.62 222 ARG A CA 1
ATOM 1715 C C . ARG A 1 222 ? 11.056 4.864 -20.778 1.00 88.62 222 ARG A C 1
ATOM 1717 O O . ARG A 1 222 ? 11.320 5.936 -20.237 1.00 88.62 222 ARG A O 1
ATOM 1724 N N . LEU A 1 223 ? 11.611 3.712 -20.393 1.00 88.75 223 LEU A N 1
ATOM 1725 C CA . LEU A 1 223 ? 12.602 3.649 -19.312 1.00 88.75 223 LEU A CA 1
ATOM 1726 C C . LEU A 1 223 ? 13.912 4.344 -19.701 1.00 88.75 223 LEU A C 1
ATOM 1728 O O . LEU A 1 223 ? 14.450 5.112 -18.905 1.00 88.75 223 LEU A O 1
ATOM 1732 N N . PHE A 1 224 ? 14.389 4.170 -20.938 1.00 89.56 224 PHE A N 1
ATOM 1733 C CA . PHE A 1 224 ? 15.583 4.880 -21.417 1.00 89.56 224 PHE A CA 1
ATOM 1734 C C . PHE A 1 224 ? 15.394 6.400 -21.466 1.00 89.56 224 PHE A C 1
ATOM 1736 O O . PHE A 1 224 ? 16.310 7.147 -21.118 1.00 89.56 224 PHE A O 1
ATOM 1743 N N . HIS A 1 225 ? 14.206 6.873 -21.842 1.00 88.25 225 HIS A N 1
ATOM 1744 C CA . HIS A 1 225 ? 13.878 8.294 -21.783 1.00 88.25 225 HIS A CA 1
ATOM 1745 C C . HIS A 1 225 ? 13.870 8.808 -20.336 1.00 88.25 225 HIS A C 1
ATOM 1747 O O . HIS A 1 225 ? 14.465 9.843 -20.041 1.00 88.25 225 HIS A O 1
ATOM 1753 N N . ALA A 1 226 ? 13.278 8.053 -19.404 1.00 87.19 226 ALA A N 1
ATOM 1754 C CA . ALA A 1 226 ? 13.302 8.397 -17.983 1.00 87.19 226 ALA A CA 1
ATOM 1755 C C . ALA A 1 226 ? 14.734 8.433 -17.409 1.00 87.19 226 ALA A C 1
ATOM 1757 O O . ALA A 1 226 ? 15.053 9.316 -16.617 1.00 87.19 226 ALA A O 1
ATOM 1758 N N . LEU A 1 227 ? 15.634 7.541 -17.844 1.00 87.38 227 LEU A N 1
ATOM 1759 C CA . LEU A 1 227 ? 17.049 7.573 -17.438 1.00 87.38 227 LEU A CA 1
ATOM 1760 C C . LEU A 1 227 ? 17.763 8.863 -17.839 1.00 87.38 227 LEU A C 1
ATOM 1762 O O . LEU A 1 227 ? 18.628 9.343 -17.101 1.00 87.38 227 LEU A O 1
ATOM 1766 N N . LYS A 1 228 ? 17.424 9.399 -19.012 1.00 87.38 228 LYS A N 1
ATOM 1767 C CA . LYS A 1 228 ? 18.014 10.628 -19.540 1.00 87.38 228 LYS A CA 1
ATOM 1768 C C . LYS A 1 228 ? 17.537 11.858 -18.766 1.00 87.38 228 LYS A C 1
ATOM 1770 O O . LYS A 1 228 ? 18.355 12.714 -18.427 1.00 87.38 228 LYS A O 1
ATOM 1775 N N . ASP A 1 229 ? 16.242 11.923 -18.481 1.00 84.50 229 ASP A N 1
ATOM 1776 C CA . ASP A 1 229 ? 15.596 13.159 -18.036 1.00 84.50 229 ASP A CA 1
ATOM 1777 C C . ASP A 1 229 ? 15.494 13.293 -16.512 1.00 84.50 229 ASP A C 1
ATOM 1779 O O . ASP A 1 229 ? 15.489 14.405 -15.985 1.00 84.50 229 ASP A O 1
ATOM 1783 N N . GLU A 1 230 ? 15.424 12.180 -15.778 1.00 83.81 230 GLU A N 1
ATOM 1784 C CA . GLU A 1 230 ? 15.147 12.222 -14.342 1.00 83.81 230 GLU A CA 1
ATOM 1785 C C . GLU A 1 230 ? 16.372 12.629 -13.501 1.00 83.81 230 GLU A C 1
ATOM 1787 O O . GLU A 1 230 ? 17.526 12.607 -13.939 1.00 83.81 230 GLU A O 1
ATOM 1792 N N . SER A 1 231 ? 16.128 13.009 -12.244 1.00 82.62 231 SER A N 1
ATOM 1793 C CA . SER A 1 231 ? 17.179 13.377 -11.281 1.00 82.62 231 SER A CA 1
ATOM 1794 C C . SER A 1 231 ? 18.035 12.178 -10.835 1.00 82.62 231 SER A C 1
ATOM 1796 O O . SER A 1 231 ? 17.576 11.038 -10.846 1.00 82.62 231 SER A O 1
ATOM 1798 N N . GLN A 1 232 ? 19.268 12.427 -10.375 1.00 79.88 232 GLN A N 1
ATOM 1799 C CA . GLN A 1 232 ? 20.222 11.383 -9.964 1.00 79.88 232 GLN A CA 1
ATOM 1800 C C . GLN A 1 232 ? 19.662 10.296 -9.014 1.00 79.88 232 GLN A C 1
ATOM 1802 O O . GLN A 1 232 ? 19.889 9.123 -9.308 1.00 79.88 232 GLN A O 1
ATOM 1807 N N . PRO A 1 233 ? 18.915 10.605 -7.930 1.00 81.12 233 PRO A N 1
ATOM 1808 C CA . PRO A 1 233 ? 18.368 9.558 -7.061 1.00 81.12 233 PRO A CA 1
ATOM 1809 C C . PRO A 1 233 ? 17.308 8.692 -7.756 1.00 81.12 233 PRO A C 1
ATOM 1811 O O . PRO A 1 233 ? 17.224 7.496 -7.495 1.00 81.12 233 PRO A O 1
ATOM 1814 N N . LEU A 1 234 ? 16.524 9.271 -8.669 1.00 85.94 234 LEU A N 1
ATOM 1815 C CA . LEU A 1 234 ? 15.497 8.540 -9.408 1.00 85.94 234 LEU A CA 1
ATOM 1816 C C . LEU A 1 234 ? 16.107 7.693 -10.532 1.00 85.94 234 LEU A C 1
ATOM 1818 O O . LEU A 1 234 ? 15.641 6.583 -10.770 1.00 85.94 234 LEU A O 1
ATOM 1822 N N . ARG A 1 235 ? 17.197 8.157 -11.163 1.00 89.00 235 ARG A N 1
ATOM 1823 C CA . ARG A 1 235 ? 17.914 7.387 -12.195 1.00 89.00 235 ARG A CA 1
ATOM 1824 C C . ARG A 1 235 ? 18.344 6.017 -11.703 1.00 89.00 235 ARG A C 1
ATOM 1826 O O . ARG A 1 235 ? 18.195 5.069 -12.456 1.00 89.00 235 ARG A O 1
ATOM 1833 N N . PHE A 1 236 ? 18.828 5.897 -10.467 1.00 90.56 236 PHE A N 1
ATOM 1834 C CA . PHE A 1 236 ? 19.216 4.596 -9.915 1.00 90.56 236 PHE A CA 1
ATOM 1835 C C . PHE A 1 236 ? 18.040 3.606 -9.923 1.00 90.56 236 PHE A C 1
ATOM 1837 O O . PHE A 1 236 ? 18.162 2.482 -10.392 1.00 90.56 236 PHE A O 1
ATOM 1844 N N . VAL A 1 237 ? 16.857 4.052 -9.497 1.00 92.38 237 VAL A N 1
ATOM 1845 C CA . VAL A 1 237 ? 15.650 3.212 -9.469 1.00 92.38 237 VAL A CA 1
ATOM 1846 C C . VAL A 1 237 ? 15.182 2.854 -10.881 1.00 92.38 237 VAL A C 1
ATOM 1848 O O . VAL A 1 237 ? 14.768 1.724 -11.134 1.00 92.38 237 VAL A O 1
ATOM 1851 N N . VAL A 1 238 ? 15.283 3.795 -11.821 1.00 92.62 238 VAL A N 1
ATOM 1852 C CA . VAL A 1 238 ? 14.981 3.534 -13.234 1.00 92.62 238 VAL A CA 1
ATOM 1853 C C . VAL A 1 238 ? 15.997 2.552 -13.839 1.00 92.62 238 VAL A C 1
ATOM 1855 O O . VAL A 1 238 ? 15.601 1.702 -14.634 1.00 92.62 238 VAL A O 1
ATOM 1858 N N . GLN A 1 239 ? 17.279 2.611 -13.456 1.00 93.00 239 GLN A N 1
ATOM 1859 C CA . GLN A 1 239 ? 18.307 1.661 -13.909 1.00 93.00 239 GLN A CA 1
ATOM 1860 C C . GLN A 1 239 ? 17.954 0.243 -13.467 1.00 93.00 239 GLN A C 1
ATOM 1862 O O . GLN A 1 239 ? 17.862 -0.640 -14.314 1.00 93.00 239 GLN A O 1
ATOM 1867 N N . GLU A 1 240 ? 17.646 0.046 -12.186 1.00 93.06 240 GLU A N 1
ATOM 1868 C CA . GLU A 1 240 ? 17.225 -1.256 -11.650 1.00 93.06 240 GLU A CA 1
ATOM 1869 C C . GLU A 1 240 ? 15.970 -1.798 -12.355 1.00 93.06 240 GLU A C 1
ATOM 1871 O O . GLU A 1 240 ? 15.896 -2.977 -12.720 1.00 93.06 240 GLU A O 1
ATOM 1876 N N . ALA A 1 241 ? 14.989 -0.926 -12.615 1.00 93.75 241 ALA A N 1
ATOM 1877 C CA . ALA A 1 241 ? 13.798 -1.292 -13.378 1.00 93.75 241 ALA A CA 1
ATOM 1878 C C . ALA A 1 241 ? 14.131 -1.673 -14.831 1.00 93.75 241 ALA A C 1
ATOM 1880 O O . ALA A 1 241 ? 13.528 -2.597 -15.374 1.00 93.75 241 ALA A O 1
ATOM 1881 N N . THR A 1 242 ? 15.103 -0.998 -15.449 1.00 93.00 242 THR A N 1
ATOM 1882 C CA . THR A 1 242 ? 15.554 -1.272 -16.823 1.00 93.00 242 THR A CA 1
ATOM 1883 C C . THR A 1 242 ? 16.293 -2.603 -16.912 1.00 93.00 242 THR A C 1
ATOM 1885 O O . THR A 1 242 ? 16.042 -3.362 -17.843 1.00 93.00 242 THR A O 1
ATOM 1888 N N . ILE A 1 243 ? 17.151 -2.918 -15.938 1.00 93.38 243 ILE A N 1
ATOM 1889 C CA . ILE A 1 243 ? 17.843 -4.214 -15.845 1.00 93.38 243 ILE A CA 1
ATOM 1890 C C . ILE A 1 243 ? 16.814 -5.339 -15.707 1.00 93.38 243 ILE A C 1
ATOM 1892 O O . ILE A 1 243 ? 16.817 -6.285 -16.488 1.00 93.38 243 ILE A O 1
ATOM 1896 N N . SER A 1 244 ? 15.865 -5.174 -14.784 1.00 93.62 244 SER A N 1
ATOM 1897 C CA . SER A 1 244 ? 14.771 -6.131 -14.572 1.00 93.62 244 SER A CA 1
ATOM 1898 C C . SER A 1 244 ? 13.912 -6.333 -15.823 1.00 93.62 244 SER A C 1
ATOM 1900 O O . SER A 1 244 ? 13.463 -7.440 -16.108 1.00 93.62 244 SER A O 1
ATOM 1902 N N . LEU A 1 245 ? 13.668 -5.258 -16.579 1.00 91.62 245 LEU A N 1
ATOM 1903 C CA . LEU A 1 245 ? 12.947 -5.326 -17.845 1.00 91.62 245 LEU A CA 1
ATOM 1904 C C . LEU A 1 245 ? 13.767 -6.047 -18.925 1.00 91.62 245 LEU A C 1
ATOM 1906 O O . LEU A 1 245 ? 13.200 -6.814 -19.695 1.00 91.62 245 LEU A O 1
ATOM 1910 N N . ALA A 1 246 ? 15.079 -5.815 -18.982 1.00 90.44 246 ALA A N 1
ATOM 1911 C CA . ALA A 1 246 ? 15.967 -6.466 -19.940 1.00 90.44 246 ALA A CA 1
ATOM 1912 C C . ALA A 1 246 ? 16.026 -7.986 -19.734 1.00 90.44 246 ALA A C 1
ATOM 1914 O O . ALA A 1 246 ? 16.063 -8.716 -20.714 1.00 90.44 246 ALA A O 1
ATOM 1915 N N . GLU A 1 247 ? 15.977 -8.462 -18.488 1.00 89.62 247 GLU A N 1
ATOM 1916 C CA . GLU A 1 247 ? 15.891 -9.897 -18.173 1.00 89.62 247 GLU A CA 1
ATOM 1917 C C . GLU A 1 247 ? 14.539 -10.525 -18.557 1.00 89.62 247 GLU A C 1
ATOM 1919 O O . GLU A 1 247 ? 14.436 -11.741 -18.727 1.00 89.62 247 GLU A O 1
ATOM 1924 N N . ALA A 1 248 ? 13.484 -9.712 -18.656 1.00 87.69 248 ALA A N 1
ATOM 1925 C CA . ALA A 1 248 ? 12.137 -10.168 -18.984 1.00 87.69 248 ALA A CA 1
ATOM 1926 C C . ALA A 1 248 ? 11.882 -10.322 -20.496 1.00 87.69 248 ALA A C 1
ATOM 1928 O O . ALA A 1 248 ? 10.969 -11.075 -20.871 1.00 87.69 248 ALA A O 1
ATOM 1929 N N . TYR A 1 249 ? 12.651 -9.611 -21.329 1.00 83.81 249 TYR A N 1
ATOM 1930 C CA . TYR A 1 249 ? 12.639 -9.721 -22.793 1.00 83.81 249 TYR A CA 1
ATOM 1931 C C . TYR A 1 249 ? 13.413 -10.948 -23.273 1.00 83.81 249 TYR A C 1
ATOM 1933 O O . TYR A 1 249 ? 12.841 -11.676 -24.117 1.00 83.81 249 TYR A O 1
#

pLDDT: mean 82.69, std 13.59, range [32.97, 96.38]

Organism: Mucuna pruriens (NCBI:txid157652)